Protein AF-A0A9W8NWW9-F1 (afdb_monomer)

Organism: NCBI:txid2804962

Solvent-accessible surface area (backbone atoms only — not comparable to full-atom values): 21521 Å² total; per-residue (Å²): 142,84,87,80,84,81,83,87,78,87,75,83,78,82,78,82,77,85,79,83,79,87,75,77,90,84,74,97,66,89,72,82,68,94,70,80,70,80,64,72,83,72,64,60,75,87,72,65,63,68,85,73,59,63,88,82,40,68,75,58,55,54,62,65,64,71,65,71,75,81,85,74,98,69,89,81,84,77,84,80,90,77,88,76,88,81,80,91,76,90,79,89,78,81,90,80,88,86,79,84,82,80,89,80,88,76,87,81,81,87,79,78,92,73,83,83,82,86,72,86,88,81,74,93,69,81,84,69,88,72,49,75,61,75,78,39,77,88,53,92,69,80,74,81,74,81,76,78,82,76,79,68,52,73,68,57,49,50,54,51,50,52,52,50,52,51,52,51,53,51,51,50,51,55,49,54,53,52,52,50,52,50,52,54,50,52,52,52,45,47,52,50,17,61,76,66,75,45,58,54,67,58,52,52,50,52,49,52,54,54,69,66,49,72,79,77,77,78,69,50,71,69,56,16,49,35,50,53,51,45,55,61,63,37,68,80,39,57,93,87,61,59,78,53,71,74,60,39,45,53,58,45,74,73,29,65,72,69,74,70,55,57,67,69,60,45,53,51,36,27,51,53,53,49,52,55,48,55,41,48,70,73,68,51,54,87,80,46,73,84,74,53,79,69,82,77,76,76,76,74,77,74,78,79,71,81,77,80,77,80,79,87,128

Secondary structure (DSSP, 8-state):
--PPP------PPPPPP-----PPS--------S-----GGG--GGG--GGG--TT-HHHHHHHHTT-------------------------------PPPPP---PPPP----PPP--------------HHHH-TTS-PPPPP--------HHHHHHHHHHHHHHHHHHHHHHHHHHHHHHHHHHHHHHHHHHHT--HHHHHHHHHHHHHSPPPPPPPHHHHHHHHHHHHHHHSSPTT-PPPHHHHHHHHHT-HHHHT--HHHHHHHHHHHHHHHHHHHTT--GGGGGTS-S-------------------

pLDDT: mean 71.77, std 21.49, range [36.84, 98.25]

Structure (mmCIF, N/CA/C/O backbone):
data_AF-A0A9W8NWW9-F1
#
_entry.id   AF-A0A9W8NWW9-F1
#
loop_
_atom_site.group_PDB
_atom_site.id
_atom_site.type_symbol
_atom_site.label_atom_id
_atom_site.label_alt_id
_atom_site.label_comp_id
_atom_site.label_asym_id
_atom_site.label_entity_id
_atom_site.label_seq_id
_atom_site.pdbx_PDB_ins_code
_atom_site.Cartn_x
_atom_site.Cartn_y
_atom_site.Cartn_z
_atom_site.occupancy
_atom_site.B_iso_or_equiv
_atom_site.auth_seq_id
_atom_site.auth_comp_id
_atom_site.auth_asym_id
_atom_site.auth_atom_id
_atom_site.pdbx_PDB_model_num
ATOM 1 N N . MET A 1 1 ? -62.322 -8.853 37.549 1.00 46.62 1 MET A N 1
ATOM 2 C CA . MET A 1 1 ? -61.589 -9.182 38.789 1.00 46.62 1 MET A CA 1
ATOM 3 C C . MET A 1 1 ? -61.124 -10.626 38.691 1.00 46.62 1 MET A C 1
ATOM 5 O O . MET A 1 1 ? -61.878 -11.5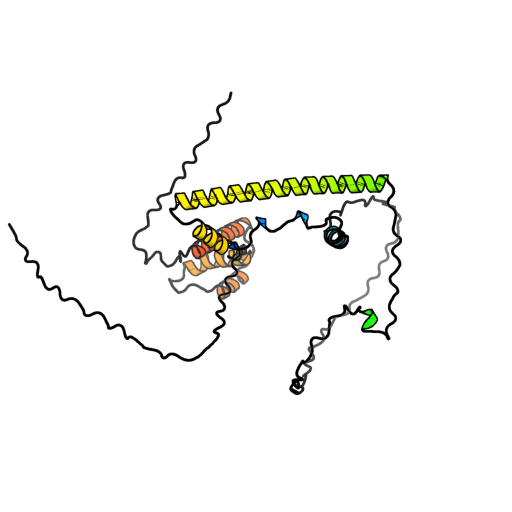05 39.062 1.00 46.62 1 MET A O 1
ATOM 9 N N . ASN A 1 2 ? -59.934 -10.866 38.137 1.00 45.81 2 ASN A N 1
ATOM 10 C CA . ASN A 1 2 ? -59.305 -12.190 38.095 1.00 45.81 2 ASN A CA 1
ATOM 11 C C . ASN A 1 2 ? -57.885 -12.014 38.640 1.00 45.81 2 ASN A C 1
ATOM 13 O O . ASN A 1 2 ? -57.040 -11.423 37.970 1.00 45.81 2 ASN A O 1
ATOM 17 N N . GLY A 1 3 ? -57.677 -12.420 39.892 1.00 49.88 3 GLY A N 1
ATOM 18 C CA . GLY A 1 3 ? -56.387 -12.354 40.573 1.00 49.88 3 GLY A CA 1
ATOM 19 C C . GLY A 1 3 ? -55.561 -13.601 40.277 1.00 49.88 3 GLY A C 1
ATOM 20 O O . GLY A 1 3 ? -56.023 -14.714 40.513 1.00 49.88 3 GLY A O 1
ATOM 21 N N . PHE A 1 4 ? -54.349 -13.400 39.767 1.00 57.47 4 PHE A N 1
ATOM 22 C CA . PHE A 1 4 ? -53.313 -14.426 39.683 1.00 57.47 4 PHE A CA 1
ATOM 23 C C . PHE A 1 4 ? -52.508 -14.436 40.992 1.00 57.47 4 PHE A C 1
ATOM 25 O O . PHE A 1 4 ? -52.047 -13.369 41.405 1.00 57.47 4 PHE A O 1
ATOM 32 N N . PRO A 1 5 ? -52.302 -15.594 41.643 1.00 68.75 5 PRO A N 1
ATOM 33 C CA . PRO A 1 5 ? -51.344 -15.700 42.732 1.00 68.75 5 PRO A CA 1
ATOM 34 C C . PRO A 1 5 ? -49.927 -15.807 42.150 1.00 68.75 5 PRO A C 1
ATOM 36 O O . PRO A 1 5 ? -49.620 -16.727 41.395 1.00 68.75 5 PRO A O 1
ATOM 39 N N . PHE A 1 6 ? -49.069 -14.843 42.485 1.00 57.44 6 PHE A N 1
ATOM 40 C CA . PHE A 1 6 ? -47.626 -14.960 42.293 1.00 57.44 6 PHE A CA 1
ATOM 41 C C . PHE A 1 6 ? -47.062 -15.850 43.402 1.00 57.44 6 PHE A C 1
ATOM 43 O O . PHE A 1 6 ? -47.112 -15.486 44.576 1.00 57.44 6 PHE A O 1
ATOM 50 N N . ASP A 1 7 ? -46.527 -17.005 43.017 1.00 55.94 7 ASP A N 1
ATOM 51 C CA . ASP A 1 7 ? -45.761 -17.875 43.901 1.00 55.94 7 ASP A CA 1
ATOM 52 C C . ASP A 1 7 ? -44.398 -17.235 44.197 1.00 55.94 7 ASP A C 1
ATOM 54 O O . ASP A 1 7 ? -43.551 -17.053 43.318 1.00 55.94 7 ASP A O 1
ATOM 58 N N . VAL A 1 8 ? -44.198 -16.874 45.462 1.00 62.16 8 VAL A N 1
ATOM 59 C CA . VAL A 1 8 ? -42.938 -16.372 46.010 1.00 62.16 8 VAL A CA 1
ATOM 60 C C . VAL A 1 8 ? -42.115 -17.579 46.449 1.00 62.16 8 VAL A C 1
ATOM 62 O O . VAL A 1 8 ? -42.160 -17.981 47.604 1.00 62.16 8 VAL A O 1
ATOM 65 N N . ASN A 1 9 ? -41.343 -18.161 45.532 1.00 54.38 9 ASN A N 1
ATOM 66 C CA . ASN A 1 9 ? -40.262 -19.083 45.887 1.00 54.38 9 ASN A CA 1
ATOM 67 C C . ASN A 1 9 ? -38.947 -18.588 45.292 1.00 54.38 9 ASN A C 1
ATOM 69 O O . ASN A 1 9 ? -38.426 -19.083 44.297 1.00 54.38 9 ASN A O 1
ATOM 73 N N . ASN A 1 10 ? -38.431 -17.554 45.949 1.00 51.34 10 ASN A N 1
ATOM 74 C CA . ASN A 1 10 ? -37.123 -16.975 45.719 1.00 51.34 10 ASN A CA 1
ATOM 75 C C . ASN A 1 10 ? -36.119 -17.729 46.607 1.00 51.34 10 ASN A C 1
ATOM 77 O O . ASN A 1 10 ? -35.907 -17.366 47.762 1.00 51.34 10 ASN A O 1
ATOM 81 N N . SER A 1 11 ? -35.555 -18.830 46.105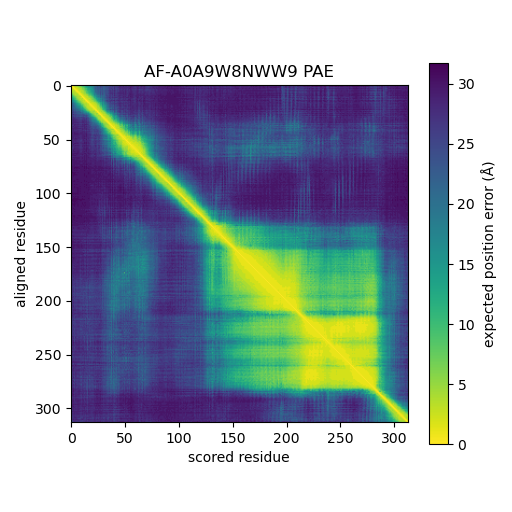 1.00 57.38 11 SER A N 1
ATOM 82 C CA . SER A 1 11 ? -34.417 -19.497 46.749 1.00 57.38 11 SER A CA 1
ATOM 83 C C . SER A 1 11 ? -33.121 -19.016 46.091 1.00 57.38 11 SER A C 1
ATOM 85 O O . SER A 1 11 ? -32.898 -19.326 44.919 1.00 57.38 11 SER A O 1
ATOM 87 N N . PRO A 1 12 ? -32.265 -18.251 46.793 1.00 61.22 12 PRO A N 1
ATOM 88 C CA . PRO A 1 12 ? -30.970 -17.857 46.261 1.00 61.22 12 PRO A CA 1
ATOM 89 C C . PRO A 1 12 ? -30.057 -19.084 46.175 1.00 61.22 12 PRO A C 1
ATOM 91 O O . PRO A 1 12 ? -29.832 -19.784 47.163 1.00 61.22 12 PRO A O 1
ATOM 94 N N . LEU A 1 13 ? -29.535 -19.347 44.977 1.00 61.66 13 LEU A N 1
ATOM 95 C CA . LEU A 1 13 ? -28.513 -20.367 44.761 1.00 61.66 13 LEU A CA 1
ATOM 96 C C . LEU A 1 13 ? -27.226 -19.979 45.516 1.00 61.66 13 LEU A C 1
ATOM 98 O O . LEU A 1 13 ? -26.814 -18.818 45.450 1.00 61.66 13 LEU A O 1
ATOM 102 N N . PRO A 1 14 ? -26.570 -20.922 46.216 1.00 63.91 14 PRO A N 1
ATOM 103 C CA . PRO A 1 14 ? -25.303 -20.658 46.881 1.00 63.91 14 PRO A CA 1
ATOM 104 C C . PRO A 1 14 ? -24.195 -20.442 45.842 1.00 63.91 14 PRO A C 1
ATOM 106 O O . PRO A 1 14 ? -23.969 -21.275 44.963 1.00 63.91 14 PRO A O 1
ATOM 109 N N . TYR A 1 15 ? -23.498 -19.311 45.959 1.00 62.53 15 TYR A N 1
ATOM 110 C CA . TYR A 1 15 ? -22.292 -19.022 45.189 1.00 62.53 15 TYR A CA 1
ATOM 111 C C . TYR A 1 15 ? -21.204 -20.072 45.486 1.00 62.53 15 TYR A C 1
ATOM 113 O O . TYR A 1 15 ? -20.978 -20.394 46.656 1.00 62.53 15 TYR A O 1
ATOM 121 N N . PRO A 1 16 ? -20.502 -20.597 44.465 1.00 59.50 16 PRO A N 1
ATOM 122 C CA . PRO A 1 16 ? -19.355 -21.466 44.683 1.00 59.50 16 PRO A CA 1
ATOM 123 C C . PRO A 1 16 ? -18.230 -20.682 45.369 1.00 59.50 16 PRO A C 1
ATOM 125 O O . PRO A 1 16 ? -17.854 -19.592 44.939 1.00 59.50 16 PRO A O 1
ATOM 128 N N . GLY A 1 17 ? -17.735 -21.254 46.467 1.00 48.31 17 GLY A N 1
ATOM 129 C CA . GLY A 1 17 ? -16.764 -20.650 47.366 1.00 48.31 17 GLY A CA 1
ATOM 130 C C . GLY A 1 17 ? -15.476 -20.210 46.676 1.00 48.31 17 GLY A C 1
ATOM 131 O O . GLY A 1 17 ? -14.854 -20.951 45.914 1.00 48.31 17 GLY A O 1
ATOM 132 N N . SER A 1 18 ? -15.055 -18.997 47.011 1.00 46.34 18 SER A N 1
ATOM 133 C CA . SER A 1 18 ? -13.707 -18.497 46.797 1.00 46.34 18 SER A CA 1
ATOM 134 C C . SER A 1 18 ? -12.729 -19.308 47.649 1.00 46.34 18 SER A C 1
A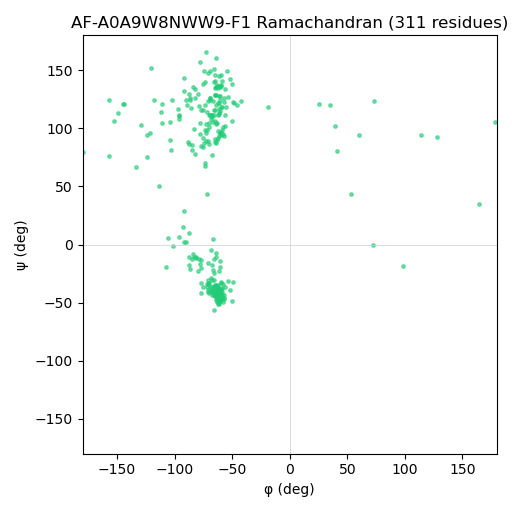TOM 136 O O . SER A 1 18 ? -12.655 -19.176 48.870 1.00 46.34 18 SER A O 1
ATOM 138 N N . VAL A 1 19 ? -11.969 -20.178 46.988 1.00 49.38 19 VAL A N 1
ATOM 139 C CA . VAL A 1 19 ? -10.825 -20.866 47.583 1.00 49.38 19 VAL A CA 1
ATOM 140 C C . VAL A 1 19 ? -9.700 -19.843 47.732 1.00 49.38 19 VAL A C 1
ATOM 142 O O . VAL A 1 19 ? -9.055 -19.473 46.754 1.00 49.38 19 VAL A O 1
ATOM 145 N N . ASN A 1 20 ? -9.466 -19.370 48.957 1.00 44.09 20 ASN A N 1
ATOM 146 C CA . ASN A 1 20 ? -8.260 -18.616 49.291 1.00 44.09 20 ASN A CA 1
ATOM 147 C C . ASN A 1 20 ? -7.076 -19.587 49.349 1.00 44.09 20 ASN A C 1
ATOM 149 O O . ASN A 1 20 ? -6.862 -20.275 50.346 1.00 44.09 20 ASN A O 1
ATOM 153 N N . VAL A 1 21 ? -6.307 -19.644 48.263 1.00 43.59 21 VAL A N 1
ATOM 154 C CA . VAL A 1 21 ? -5.003 -20.308 48.246 1.00 43.59 21 VAL A CA 1
ATOM 155 C C . VAL A 1 21 ? -3.975 -19.318 48.794 1.00 43.59 21 VAL A C 1
ATOM 157 O O . VAL A 1 21 ? -3.516 -18.421 48.095 1.00 43.59 21 VAL A O 1
ATOM 160 N N . SER A 1 22 ? -3.634 -19.476 50.072 1.00 50.34 22 SER A N 1
ATOM 161 C CA . SER A 1 22 ? -2.479 -18.828 50.695 1.00 50.34 22 SER A CA 1
ATOM 162 C C . SER A 1 22 ? -1.208 -19.512 50.186 1.00 50.34 22 SER A C 1
ATOM 164 O O . SER A 1 22 ? -0.833 -20.572 50.689 1.00 50.34 22 SER A O 1
ATOM 166 N N . LEU A 1 23 ? -0.572 -18.942 49.161 1.00 44.25 23 LEU A N 1
ATOM 167 C CA . LEU A 1 23 ? 0.749 -19.365 48.697 1.00 44.25 23 LEU A CA 1
ATOM 168 C C . LEU A 1 23 ? 1.823 -18.576 49.441 1.00 44.25 23 LEU A C 1
ATOM 170 O O . LEU A 1 23 ? 1.808 -17.347 49.489 1.00 44.25 23 LEU A O 1
ATOM 174 N N . GLY A 1 24 ? 2.708 -19.343 50.070 1.00 36.91 24 GLY A N 1
ATOM 175 C CA . GLY A 1 24 ? 3.745 -18.879 50.968 1.00 36.91 24 GLY A CA 1
ATOM 176 C C . GLY A 1 24 ? 4.727 -17.907 50.328 1.00 36.91 24 GLY A C 1
ATOM 177 O O . GLY A 1 24 ? 5.105 -18.007 49.164 1.00 36.91 24 GLY A O 1
ATOM 178 N N . SER A 1 25 ? 5.162 -16.989 51.179 1.00 55.06 25 SER A N 1
ATOM 179 C CA . SER A 1 25 ? 6.354 -16.172 51.042 1.00 55.06 25 SER A CA 1
ATOM 180 C C . SER A 1 25 ? 7.592 -17.033 50.798 1.00 55.06 25 SER A C 1
ATOM 182 O O . SER A 1 25 ? 7.912 -17.901 51.613 1.00 55.06 25 SER A O 1
ATOM 184 N N . GLY A 1 26 ? 8.327 -16.717 49.738 1.00 50.28 26 GLY A N 1
ATOM 185 C CA . GLY A 1 26 ? 9.693 -17.185 49.546 1.00 50.28 26 GLY A CA 1
ATOM 186 C C . GLY A 1 26 ? 9.882 -17.838 48.194 1.00 50.28 26 GLY A C 1
ATOM 187 O O . GLY A 1 26 ? 9.643 -19.030 48.056 1.00 50.28 26 GLY A O 1
ATOM 188 N N . LEU A 1 27 ? 10.311 -17.031 47.225 1.00 41.38 27 LEU A N 1
ATOM 189 C CA . LEU A 1 27 ? 11.326 -17.350 46.219 1.00 41.38 27 LEU A CA 1
ATOM 190 C C . LEU A 1 27 ? 11.443 -16.132 45.296 1.00 41.38 27 LEU A C 1
ATOM 192 O O . LEU A 1 27 ? 10.567 -15.878 44.468 1.00 41.38 27 LEU A O 1
ATOM 196 N N . ASP A 1 28 ? 12.536 -15.389 45.467 1.00 49.44 28 ASP A N 1
ATOM 197 C CA . ASP A 1 28 ? 13.002 -14.377 44.524 1.00 49.44 28 ASP A CA 1
ATOM 198 C C . ASP A 1 28 ? 13.228 -15.041 43.166 1.00 49.44 28 ASP A C 1
ATOM 200 O O . ASP A 1 28 ? 14.265 -15.639 42.882 1.00 49.44 28 ASP A O 1
ATOM 204 N N . SER A 1 29 ? 12.208 -14.962 42.325 1.00 40.72 29 SER A N 1
ATOM 205 C CA . SER A 1 29 ? 12.295 -15.262 40.910 1.00 40.72 29 SER A CA 1
ATOM 206 C C . SER A 1 29 ? 12.130 -13.935 40.193 1.00 40.72 29 SER A C 1
ATOM 208 O O . SER A 1 29 ? 11.038 -13.377 40.113 1.00 40.72 29 SER A O 1
ATOM 210 N N . GLN A 1 30 ? 13.245 -13.398 39.695 1.00 48.34 30 GLN A N 1
ATOM 211 C CA . GLN A 1 30 ? 13.216 -12.362 38.672 1.00 48.34 30 GLN A CA 1
ATOM 212 C C . GLN A 1 30 ? 12.593 -12.975 37.416 1.00 48.34 30 GLN A C 1
ATOM 214 O O . GLN A 1 30 ? 13.269 -13.540 36.557 1.00 48.34 30 GLN A O 1
ATOM 219 N N . ILE A 1 31 ? 11.268 -12.917 37.351 1.00 39.25 31 ILE A N 1
ATOM 220 C CA . ILE A 1 31 ? 10.507 -13.162 36.140 1.00 39.25 31 ILE A CA 1
ATOM 221 C C . ILE A 1 31 ? 10.789 -11.962 35.239 1.00 39.25 31 ILE A C 1
ATOM 223 O O . ILE A 1 31 ? 10.280 -10.869 35.468 1.00 39.25 31 ILE A O 1
ATOM 227 N N . PHE A 1 32 ? 11.620 -12.171 34.219 1.00 43.44 32 PHE A N 1
ATOM 228 C CA . PHE A 1 32 ? 11.660 -11.304 33.047 1.00 43.44 32 PHE A CA 1
ATOM 229 C C . PHE A 1 32 ? 10.285 -11.383 32.376 1.00 43.44 32 PHE A C 1
ATOM 231 O O . PHE A 1 32 ? 10.006 -12.275 31.573 1.00 43.44 32 PHE A O 1
ATOM 238 N N . THR A 1 33 ? 9.382 -10.483 32.754 1.00 40.81 33 THR A N 1
ATOM 239 C CA . THR A 1 33 ? 8.154 -10.245 32.006 1.00 40.81 33 THR A CA 1
ATOM 240 C C . THR A 1 33 ? 8.552 -9.626 30.676 1.00 40.81 33 THR A C 1
ATOM 242 O O . THR A 1 33 ? 9.009 -8.489 30.636 1.00 40.81 33 THR A O 1
ATOM 245 N N . ALA A 1 34 ? 8.371 -10.364 29.581 1.00 48.66 34 ALA A N 1
ATOM 246 C CA . ALA A 1 34 ? 8.545 -9.887 28.208 1.00 48.66 34 ALA A CA 1
ATOM 247 C C . ALA A 1 34 ? 7.420 -8.920 27.773 1.00 48.66 34 ALA A C 1
ATOM 249 O O . ALA A 1 34 ? 6.897 -9.016 26.666 1.00 48.66 34 ALA A O 1
ATOM 250 N N . ASN A 1 35 ? 7.059 -8.001 28.666 1.00 48.31 35 ASN A N 1
ATOM 251 C CA . ASN A 1 35 ? 6.215 -6.844 28.413 1.00 48.31 35 ASN A CA 1
ATOM 252 C C . ASN A 1 35 ? 7.072 -5.585 28.592 1.00 48.31 35 ASN A C 1
ATOM 254 O O . ASN A 1 35 ? 6.677 -4.666 29.304 1.00 48.31 35 ASN A O 1
ATOM 258 N N . ASP A 1 36 ? 8.240 -5.543 27.944 1.00 46.75 36 ASP A N 1
ATOM 259 C CA . ASP A 1 36 ? 8.825 -4.259 27.552 1.00 46.75 36 ASP A CA 1
ATOM 260 C C . ASP A 1 36 ? 7.905 -3.681 26.472 1.00 46.75 36 ASP A C 1
ATOM 262 O O . ASP A 1 36 ? 8.118 -3.799 25.261 1.00 46.75 36 ASP A O 1
ATOM 266 N N . GLU A 1 37 ? 6.784 -3.144 26.944 1.00 48.97 37 GLU A N 1
ATOM 267 C CA . GLU A 1 37 ? 5.938 -2.221 26.225 1.00 48.97 37 GLU A CA 1
ATOM 268 C C . GLU A 1 37 ? 6.830 -1.017 25.936 1.00 48.97 37 GLU A C 1
ATOM 270 O O . GLU A 1 37 ? 7.105 -0.191 26.801 1.00 48.97 37 GLU A O 1
ATOM 275 N N . PHE A 1 38 ? 7.404 -1.005 24.733 1.00 48.84 38 PHE A N 1
ATOM 276 C CA . PHE A 1 38 ? 8.173 0.119 24.225 1.00 48.84 38 PHE A CA 1
ATOM 277 C C . PHE A 1 38 ? 7.228 1.325 24.193 1.00 48.84 38 PHE A C 1
ATOM 279 O O . PHE A 1 38 ? 6.438 1.494 23.260 1.00 48.84 38 PHE A O 1
ATOM 286 N N . ASP A 1 39 ? 7.260 2.116 25.260 1.00 49.38 39 ASP A N 1
ATOM 287 C CA . ASP A 1 39 ? 6.418 3.283 25.438 1.00 49.38 39 ASP A CA 1
ATOM 288 C C . ASP A 1 39 ? 6.940 4.427 24.563 1.00 49.38 39 ASP A C 1
ATOM 290 O O . ASP A 1 39 ? 7.699 5.298 24.991 1.00 49.38 39 ASP A O 1
ATOM 294 N N . PHE A 1 40 ? 6.524 4.418 23.295 1.00 50.78 40 PHE A N 1
ATOM 295 C CA . PHE A 1 40 ? 6.799 5.493 22.341 1.00 50.78 40 PHE A CA 1
ATOM 296 C C . PHE A 1 40 ? 6.150 6.830 22.736 1.00 50.78 40 PHE A C 1
ATOM 298 O O . PHE A 1 40 ? 6.428 7.833 22.084 1.00 50.78 40 PHE A O 1
ATOM 305 N N . THR A 1 41 ? 5.305 6.879 23.775 1.00 54.38 41 THR A N 1
ATOM 306 C CA . THR A 1 41 ? 4.717 8.142 24.251 1.00 54.38 41 THR A CA 1
ATOM 307 C C . THR A 1 41 ? 5.655 8.932 25.163 1.00 54.38 41 THR A C 1
ATOM 309 O O . THR A 1 41 ? 5.430 10.119 25.379 1.00 54.38 41 THR A O 1
ATOM 312 N N . SER A 1 42 ? 6.752 8.316 25.619 1.00 49.59 42 SER A N 1
ATOM 313 C CA . SER A 1 42 ? 7.785 8.968 26.436 1.00 49.59 42 SER A CA 1
ATOM 314 C C . SER A 1 42 ? 8.922 9.611 25.627 1.00 49.59 42 SER A C 1
ATOM 316 O O . SER A 1 42 ? 9.838 10.196 26.205 1.00 49.59 42 SER A O 1
ATOM 318 N N . ILE A 1 43 ? 8.865 9.568 24.289 1.00 54.34 43 ILE A N 1
ATOM 319 C CA . ILE A 1 43 ? 9.759 10.380 23.456 1.00 54.34 43 ILE A CA 1
ATOM 320 C C . ILE A 1 43 ? 9.242 11.820 23.512 1.00 54.34 43 ILE A C 1
ATOM 322 O O . ILE A 1 43 ? 8.383 12.221 22.729 1.00 54.34 43 ILE A O 1
ATOM 326 N N . ASN A 1 44 ? 9.765 12.595 24.461 1.00 51.09 44 ASN A N 1
ATOM 327 C CA . ASN A 1 44 ? 9.642 14.048 24.468 1.00 51.09 44 ASN A CA 1
ATOM 328 C C . ASN A 1 44 ? 10.268 14.584 23.171 1.00 51.09 44 ASN A C 1
ATOM 330 O O . ASN A 1 44 ? 11.486 14.719 23.058 1.00 51.09 44 ASN A O 1
ATOM 334 N N . TYR A 1 45 ? 9.437 14.881 22.171 1.00 54.81 45 TYR A N 1
ATOM 335 C CA . TYR A 1 45 ? 9.888 15.489 20.915 1.00 54.81 45 TYR A CA 1
ATOM 336 C C . TYR A 1 45 ? 10.442 16.912 21.114 1.00 54.81 45 TYR A C 1
ATOM 338 O O . TYR A 1 45 ? 11.125 17.418 20.227 1.00 54.81 45 TYR A O 1
ATOM 346 N N . ASP A 1 46 ? 10.216 17.510 22.287 1.00 58.34 46 ASP A N 1
ATOM 347 C CA . ASP A 1 46 ? 10.764 18.810 22.684 1.00 58.34 46 ASP A CA 1
ATOM 348 C C . ASP A 1 46 ? 12.215 18.741 23.204 1.00 58.34 46 ASP A C 1
ATOM 350 O O . ASP A 1 46 ? 12.856 19.779 23.343 1.00 58.34 46 ASP A O 1
ATOM 354 N N . GLU A 1 47 ? 12.768 17.545 23.455 1.00 50.69 47 GLU A N 1
ATOM 355 C CA . GLU A 1 47 ? 14.157 17.369 23.929 1.00 50.69 47 GLU A CA 1
ATOM 356 C C . GLU A 1 47 ? 15.108 16.853 22.834 1.00 50.69 47 GLU A C 1
ATOM 358 O O . GLU A 1 47 ? 16.286 16.588 23.074 1.00 50.69 47 GLU A O 1
ATOM 363 N N . PHE A 1 48 ? 14.631 16.744 21.591 1.00 51.00 48 PHE A N 1
ATOM 364 C CA . PHE A 1 48 ? 15.526 16.563 20.453 1.00 51.00 48 PHE A CA 1
ATOM 365 C C . PHE A 1 48 ? 16.012 17.936 19.980 1.00 51.00 48 PHE A C 1
ATOM 367 O O . PHE A 1 48 ? 15.430 18.565 19.095 1.00 51.00 48 PHE A O 1
ATOM 374 N N . ASP A 1 49 ? 17.084 18.424 20.603 1.00 57.41 49 ASP A N 1
ATOM 375 C CA . ASP A 1 49 ? 17.705 19.691 20.232 1.00 57.41 49 ASP A CA 1
ATOM 376 C C . ASP A 1 49 ? 18.472 19.563 18.904 1.00 57.41 49 ASP A C 1
ATOM 378 O O . ASP A 1 49 ? 19.670 19.269 18.861 1.00 57.41 49 ASP A O 1
ATOM 382 N N . PHE A 1 50 ? 17.779 19.808 17.789 1.00 57.38 50 PHE A N 1
ATOM 383 C CA . PHE A 1 50 ? 18.381 19.846 16.451 1.00 57.38 50 PHE A CA 1
ATOM 384 C C . PHE A 1 50 ? 19.412 20.981 16.286 1.00 57.38 50 PHE A C 1
ATOM 386 O O . PHE A 1 50 ? 20.152 20.967 15.302 1.00 57.38 50 PHE A O 1
ATOM 393 N N . SER A 1 51 ? 19.518 21.925 17.235 1.00 62.81 51 SER A N 1
ATOM 394 C CA . SER A 1 51 ? 20.594 22.933 17.264 1.00 62.81 51 SER A CA 1
ATOM 395 C C . SER A 1 51 ? 21.969 22.306 17.492 1.00 62.81 51 SER A C 1
ATOM 397 O O . SER A 1 51 ? 22.983 22.889 17.114 1.00 62.81 51 SER A O 1
ATOM 399 N N . SER A 1 52 ? 22.011 21.120 18.106 1.00 59.16 52 SER A N 1
ATOM 400 C CA . SER A 1 52 ? 23.247 20.375 18.364 1.00 59.16 52 SER A CA 1
ATOM 401 C C . SER A 1 52 ? 23.775 19.623 17.135 1.00 59.16 52 SER A C 1
ATOM 403 O O . SER A 1 52 ? 24.927 19.182 17.131 1.00 59.16 52 SER A O 1
ATOM 405 N N . ILE A 1 53 ? 22.974 19.499 16.067 1.00 66.00 53 ILE A N 1
ATOM 406 C CA . ILE A 1 53 ? 23.418 18.883 14.815 1.00 66.00 53 ILE A CA 1
ATOM 407 C C . ILE A 1 53 ? 24.273 19.896 14.066 1.00 66.00 53 ILE A C 1
ATOM 409 O O . ILE A 1 53 ? 23.786 20.849 13.456 1.00 66.00 53 ILE A O 1
ATOM 413 N N . ASN A 1 54 ? 25.580 19.662 14.095 1.00 64.56 54 ASN A N 1
ATOM 414 C CA . ASN A 1 54 ? 26.521 20.422 13.299 1.00 64.56 54 ASN A CA 1
ATOM 415 C C . ASN A 1 54 ? 26.376 20.025 11.819 1.00 64.56 54 ASN A C 1
ATOM 417 O O . ASN A 1 54 ? 26.916 19.016 11.375 1.00 64.56 54 ASN A O 1
ATOM 421 N N . PHE A 1 55 ? 25.638 20.819 11.041 1.00 65.06 55 PHE A N 1
ATOM 422 C CA . PHE A 1 55 ? 25.460 20.599 9.598 1.00 65.06 55 PHE A CA 1
ATOM 423 C C . PHE A 1 55 ? 26.738 20.827 8.769 1.00 65.06 55 PHE A C 1
ATOM 425 O O . PHE A 1 55 ? 26.725 20.574 7.560 1.00 65.06 55 PHE A O 1
ATOM 432 N N . ASP A 1 56 ? 27.823 21.276 9.405 1.00 66.19 56 ASP A N 1
ATOM 433 C CA . ASP A 1 56 ? 29.164 21.333 8.824 1.00 66.19 56 ASP A CA 1
ATOM 434 C C . ASP A 1 56 ? 30.025 20.110 9.205 1.00 66.19 56 ASP A C 1
ATOM 436 O O . ASP A 1 56 ? 31.208 20.064 8.866 1.00 66.19 56 ASP A O 1
ATOM 440 N N . ASP A 1 57 ? 29.454 19.097 9.877 1.00 67.94 57 ASP A N 1
ATOM 441 C CA . ASP A 1 57 ? 30.123 17.813 10.101 1.00 67.94 57 ASP A CA 1
ATOM 442 C C . ASP A 1 57 ? 30.352 17.097 8.751 1.00 67.94 57 ASP A C 1
ATOM 444 O O . ASP A 1 57 ? 29.388 16.723 8.064 1.00 67.94 57 ASP A O 1
ATOM 448 N N . PRO A 1 58 ? 31.616 16.877 8.338 1.00 67.06 58 PRO A N 1
ATOM 449 C CA . PRO A 1 58 ? 31.932 16.233 7.068 1.00 67.06 58 PRO A CA 1
ATOM 450 C C . PRO A 1 58 ? 31.388 14.800 6.966 1.00 67.06 58 PRO A C 1
ATOM 452 O O . PRO A 1 58 ? 31.155 14.330 5.854 1.00 67.06 58 PRO A O 1
ATOM 455 N N . MET A 1 59 ? 31.123 14.114 8.087 1.00 67.31 59 MET A N 1
ATOM 456 C CA . MET A 1 59 ? 30.545 12.764 8.060 1.00 67.31 59 MET A CA 1
ATOM 457 C C . MET A 1 59 ? 29.071 12.750 7.630 1.00 67.31 59 MET A C 1
ATOM 459 O O . MET A 1 59 ? 28.621 11.792 6.998 1.00 67.31 59 MET A O 1
ATOM 463 N N . LEU A 1 60 ? 28.321 13.817 7.919 1.00 64.44 60 LEU A N 1
ATOM 464 C CA . LEU A 1 60 ? 26.935 13.979 7.466 1.00 64.44 60 LEU A CA 1
ATOM 465 C C . LEU A 1 60 ? 26.868 14.396 5.991 1.00 64.44 60 LEU A C 1
ATOM 467 O O . LEU A 1 60 ? 25.962 13.968 5.275 1.00 64.44 60 LEU A O 1
ATOM 471 N N . ALA A 1 61 ? 27.843 15.172 5.508 1.00 65.19 61 ALA A N 1
ATOM 472 C CA . ALA A 1 61 ? 27.916 15.579 4.105 1.00 65.19 61 ALA A CA 1
ATOM 473 C C . ALA A 1 61 ? 28.038 14.375 3.147 1.00 65.19 61 ALA A C 1
ATOM 475 O O . ALA A 1 61 ? 27.361 14.336 2.117 1.00 65.19 61 ALA A O 1
ATOM 476 N N . ASP A 1 62 ? 28.823 13.357 3.512 1.00 60.75 62 ASP A N 1
ATOM 477 C CA . ASP A 1 62 ? 28.992 12.147 2.696 1.00 60.75 62 ASP A CA 1
ATOM 478 C C . ASP A 1 62 ? 27.742 11.250 2.697 1.00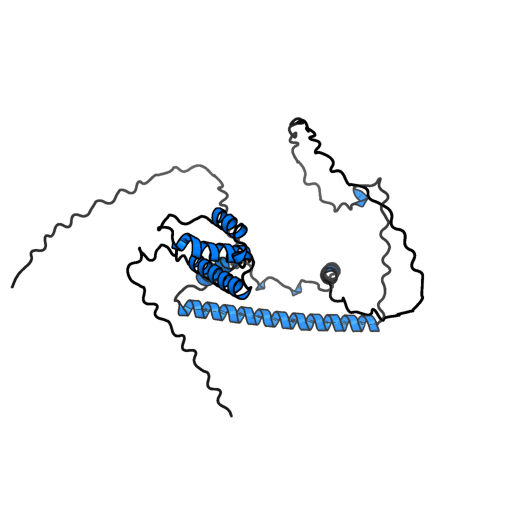 60.75 62 ASP A C 1
ATOM 480 O O . ASP A 1 62 ? 27.392 10.663 1.668 1.00 60.75 62 ASP A O 1
ATOM 484 N N . ALA A 1 63 ? 27.006 11.196 3.813 1.00 62.94 63 ALA A N 1
ATOM 485 C CA . ALA A 1 63 ? 25.769 10.421 3.916 1.00 62.94 63 ALA A CA 1
ATOM 486 C C . ALA A 1 63 ? 24.660 10.953 2.986 1.00 62.94 63 ALA A C 1
ATOM 488 O O . ALA A 1 63 ? 23.908 10.165 2.409 1.00 62.94 63 ALA A O 1
ATOM 489 N N . PHE A 1 64 ? 24.584 12.274 2.782 1.00 60.75 64 PHE A N 1
ATOM 490 C CA . PHE A 1 64 ? 23.590 12.888 1.893 1.00 60.75 64 PHE A CA 1
ATOM 491 C C . PHE A 1 64 ? 24.017 12.960 0.422 1.00 60.75 64 PHE A C 1
ATOM 493 O O . PHE A 1 64 ? 23.145 13.035 -0.443 1.00 60.75 64 PHE A O 1
ATOM 500 N N . ASN A 1 65 ? 25.318 12.897 0.124 1.00 61.12 65 ASN A N 1
ATOM 501 C CA . ASN A 1 65 ? 25.823 12.800 -1.251 1.00 61.12 65 ASN A CA 1
ATOM 502 C C . ASN A 1 65 ? 25.736 11.368 -1.816 1.00 61.12 65 ASN A C 1
ATOM 504 O O . ASN A 1 65 ? 25.682 11.189 -3.028 1.00 61.12 65 ASN A O 1
ATOM 508 N N . SER A 1 66 ? 25.681 10.347 -0.953 1.00 51.50 66 SER A N 1
ATOM 509 C CA . SER A 1 66 ? 25.549 8.932 -1.346 1.00 51.50 66 SER A CA 1
ATOM 510 C C . SER A 1 66 ? 24.123 8.533 -1.777 1.00 51.50 66 SER A C 1
ATOM 512 O O . SER A 1 66 ? 23.914 7.486 -2.385 1.00 51.50 66 SER A O 1
ATOM 514 N N . LEU A 1 67 ? 23.125 9.382 -1.511 1.00 53.22 67 LEU A N 1
ATOM 515 C CA . LEU A 1 67 ? 21.723 9.183 -1.904 1.00 53.22 67 LEU A CA 1
ATOM 516 C C . LEU A 1 67 ? 21.381 9.809 -3.267 1.00 53.22 67 LEU A C 1
ATOM 518 O O . LEU A 1 67 ? 20.227 10.150 -3.523 1.00 53.22 67 LEU A O 1
ATOM 522 N N . ASP A 1 68 ? 22.365 9.912 -4.162 1.00 48.91 68 ASP A N 1
ATOM 523 C CA . ASP A 1 68 ? 22.144 10.163 -5.589 1.00 48.91 68 ASP A CA 1
ATOM 524 C C . ASP A 1 68 ? 21.585 8.892 -6.259 1.00 48.91 68 ASP A C 1
ATOM 526 O O . ASP A 1 68 ? 22.233 8.196 -7.043 1.00 48.91 68 ASP A O 1
ATOM 530 N N . TYR A 1 69 ? 20.355 8.529 -5.885 1.00 51.16 69 TYR A N 1
ATOM 531 C CA . TYR A 1 69 ? 19.556 7.574 -6.641 1.00 51.16 69 TYR A CA 1
ATOM 532 C C . TYR A 1 69 ? 19.119 8.245 -7.944 1.00 51.16 69 TYR A C 1
ATOM 534 O O . TYR A 1 69 ? 18.060 8.858 -8.020 1.00 51.16 69 TYR A O 1
ATOM 542 N N . GLY A 1 70 ? 19.965 8.096 -8.962 1.00 50.88 70 GLY A N 1
ATOM 543 C CA . GLY A 1 70 ? 19.596 7.979 -10.369 1.00 50.88 70 GLY A CA 1
ATOM 544 C C . GLY A 1 70 ? 18.487 8.907 -10.854 1.00 50.88 70 GLY A C 1
ATOM 545 O O . GLY A 1 70 ? 17.364 8.461 -11.082 1.00 50.88 70 GLY A O 1
ATOM 546 N N . ASN A 1 71 ? 18.833 10.159 -11.136 1.00 5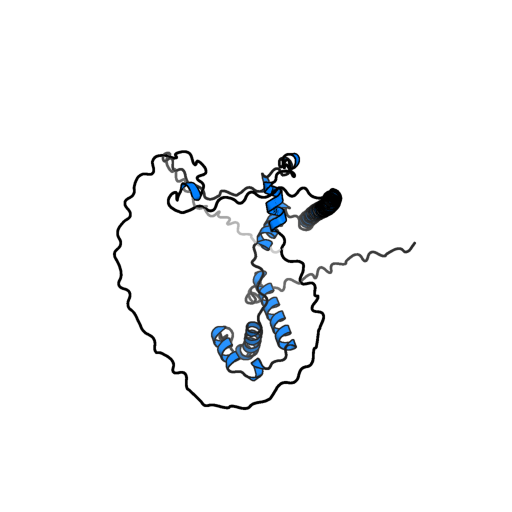1.09 71 ASN A N 1
ATOM 547 C CA . ASN A 1 71 ? 18.025 11.003 -12.005 1.00 51.09 71 ASN A CA 1
ATOM 548 C C . ASN A 1 71 ? 18.903 11.506 -13.157 1.00 51.09 71 ASN A C 1
ATOM 550 O O . ASN A 1 71 ? 19.635 12.479 -13.007 1.00 51.09 71 ASN A O 1
ATOM 554 N N . GLY A 1 72 ? 18.889 10.807 -14.300 1.00 42.75 72 GLY A N 1
ATOM 555 C CA . GLY A 1 72 ? 19.680 11.255 -15.450 1.00 42.75 72 GLY A CA 1
ATOM 556 C C . GLY A 1 72 ? 19.929 10.276 -16.594 1.00 42.75 72 GLY A C 1
ATOM 557 O O . GLY A 1 72 ? 20.981 10.362 -17.218 1.00 42.75 72 GLY A O 1
ATOM 558 N N . MET A 1 73 ? 18.989 9.389 -16.945 1.00 47.12 73 MET A N 1
ATOM 559 C CA . MET A 1 73 ? 18.886 9.003 -18.359 1.00 47.12 73 MET A CA 1
ATOM 560 C C . MET A 1 73 ? 18.233 10.171 -19.104 1.00 47.12 73 MET A C 1
ATOM 562 O O . MET A 1 73 ? 17.016 10.230 -19.240 1.00 47.12 73 MET A O 1
ATOM 566 N N . SER A 1 74 ? 19.054 11.121 -19.549 1.00 47.09 74 SER A N 1
ATOM 567 C CA . SER A 1 74 ? 18.665 12.119 -20.542 1.00 47.09 74 SER A CA 1
ATOM 568 C C . SER A 1 74 ? 19.543 11.931 -21.767 1.00 47.09 74 SER A C 1
ATOM 570 O O . SER A 1 74 ? 20.769 11.845 -21.677 1.00 47.09 74 SER A O 1
ATOM 572 N N . GLY A 1 75 ? 18.876 11.751 -22.900 1.00 48.22 75 GLY A N 1
ATOM 573 C CA . GLY A 1 75 ? 19.461 11.290 -24.140 1.00 48.22 75 GLY A CA 1
ATOM 574 C C . GLY A 1 75 ? 20.369 12.313 -24.807 1.00 48.22 75 GLY A C 1
ATOM 575 O O . GLY A 1 75 ? 20.124 13.514 -24.807 1.00 48.22 75 GLY A O 1
ATOM 576 N N . SER A 1 76 ? 21.387 11.787 -25.471 1.00 43.38 76 SER A N 1
ATOM 577 C CA . SER A 1 76 ? 21.965 12.382 -26.673 1.00 43.38 76 SER A CA 1
ATOM 578 C C . SER A 1 76 ? 22.666 11.276 -27.456 1.00 43.38 76 SER A C 1
ATOM 580 O O . SER A 1 76 ? 23.881 11.137 -27.430 1.00 43.38 76 SER A O 1
ATOM 582 N N . ASN A 1 77 ? 21.877 10.448 -28.145 1.00 38.97 77 ASN A N 1
ATOM 583 C CA . ASN A 1 77 ? 22.399 9.629 -29.233 1.00 38.97 77 ASN A CA 1
ATOM 584 C C . ASN A 1 77 ? 21.973 10.300 -30.541 1.00 38.97 77 ASN A C 1
ATOM 586 O O . ASN A 1 77 ? 20.929 9.995 -31.118 1.00 38.97 77 ASN A O 1
ATOM 590 N N . LEU A 1 78 ? 22.741 11.322 -30.922 1.00 43.56 78 LEU A N 1
ATOM 591 C CA . LEU A 1 78 ? 22.650 11.956 -32.229 1.00 43.56 78 LEU A CA 1
ATOM 592 C C . LEU A 1 78 ? 23.210 10.979 -33.259 1.00 43.56 78 LEU A C 1
ATOM 594 O O . LEU A 1 78 ? 24.335 10.496 -33.136 1.00 43.56 78 LEU A O 1
ATOM 598 N N . GLY A 1 79 ? 22.372 10.665 -34.240 1.00 36.84 79 GLY A N 1
ATOM 599 C CA . GLY A 1 79 ? 22.694 9.751 -35.315 1.00 36.84 79 GLY A CA 1
ATOM 600 C C . GLY A 1 79 ? 23.838 10.257 -36.182 1.00 36.84 79 GLY A C 1
ATOM 601 O O . GLY A 1 79 ? 23.855 11.410 -36.593 1.00 36.84 79 GLY A O 1
ATOM 602 N N . ASN A 1 80 ? 24.727 9.330 -36.521 1.00 42.31 80 ASN A N 1
ATOM 603 C CA . ASN A 1 80 ? 25.464 9.343 -37.772 1.00 42.31 80 ASN A CA 1
ATOM 604 C C . ASN A 1 80 ? 25.138 8.026 -38.477 1.00 42.31 80 ASN A C 1
ATOM 606 O O . ASN A 1 80 ? 25.704 6.977 -38.174 1.00 42.31 80 ASN A O 1
ATOM 610 N N . SER A 1 81 ? 24.157 8.075 -39.376 1.00 42.88 81 SER A N 1
ATOM 611 C CA . SER A 1 81 ? 23.963 7.054 -40.396 1.00 42.88 81 SER A CA 1
ATOM 612 C C . SER A 1 81 ? 24.984 7.316 -41.492 1.00 42.88 81 SER A C 1
ATOM 614 O O . SER A 1 81 ? 24.729 8.140 -42.371 1.00 42.88 81 SER A O 1
ATOM 616 N N . ASP A 1 82 ? 26.128 6.637 -41.425 1.00 41.09 82 ASP A N 1
ATOM 617 C CA . ASP A 1 82 ? 27.020 6.558 -42.571 1.00 41.09 82 ASP A CA 1
ATOM 618 C C . ASP A 1 82 ? 26.871 5.210 -43.262 1.00 41.09 82 ASP A C 1
ATOM 620 O O . ASP A 1 82 ? 26.924 4.129 -42.672 1.00 41.09 82 ASP A O 1
ATOM 624 N N . THR A 1 83 ? 26.572 5.335 -44.543 1.00 44.31 83 THR A N 1
ATOM 625 C CA . THR A 1 83 ? 26.213 4.276 -45.465 1.00 44.31 83 THR A CA 1
ATOM 626 C C . THR A 1 83 ? 27.507 3.708 -46.013 1.00 44.31 83 THR A C 1
ATOM 628 O O . THR A 1 83 ? 28.230 4.411 -46.709 1.00 44.31 83 THR A O 1
ATOM 631 N N . THR A 1 84 ? 27.820 2.437 -45.772 1.00 46.41 84 THR A N 1
ATOM 632 C CA . THR A 1 84 ? 28.797 1.738 -46.616 1.00 46.41 84 THR A CA 1
ATOM 633 C C . THR A 1 84 ? 28.405 0.280 -46.786 1.00 46.41 84 THR A C 1
ATOM 635 O O . THR A 1 84 ? 28.223 -0.475 -45.836 1.00 46.41 84 THR A O 1
ATOM 638 N N . ALA A 1 85 ? 28.230 -0.058 -48.059 1.00 41.12 85 ALA A N 1
ATOM 639 C CA . ALA A 1 85 ? 27.921 -1.358 -48.609 1.00 41.12 85 ALA A CA 1
ATOM 640 C C . ALA A 1 85 ? 28.914 -2.444 -48.172 1.00 41.12 85 ALA A C 1
ATOM 642 O O . ALA A 1 85 ? 30.106 -2.185 -48.025 1.00 41.12 85 ALA A O 1
ATOM 643 N N . GLY A 1 86 ? 28.441 -3.686 -48.062 1.00 37.12 86 GLY A N 1
ATOM 644 C CA . GLY A 1 86 ? 29.347 -4.796 -47.793 1.00 37.12 86 GLY A CA 1
ATOM 645 C C . GLY A 1 86 ? 28.697 -6.166 -47.689 1.00 37.12 86 GLY A C 1
ATOM 646 O O . GLY A 1 86 ? 28.544 -6.694 -46.602 1.00 37.12 86 GLY A O 1
ATOM 647 N N . SER A 1 87 ? 28.404 -6.750 -48.847 1.00 43.56 87 SER A N 1
ATOM 648 C CA . SER A 1 87 ? 28.640 -8.169 -49.141 1.00 43.56 87 SER A CA 1
ATOM 649 C C . SER A 1 87 ? 27.947 -9.245 -48.290 1.00 43.56 87 SER A C 1
ATOM 651 O O . SER A 1 87 ? 28.470 -9.795 -47.327 1.00 43.56 87 SER A O 1
ATOM 653 N N . ARG A 1 88 ? 26.807 -9.659 -48.835 1.00 41.31 88 ARG A N 1
ATOM 654 C CA . ARG A 1 88 ? 26.243 -11.011 -48.825 1.00 41.31 88 ARG A CA 1
ATOM 655 C C . ARG A 1 88 ? 27.316 -12.082 -49.095 1.00 41.31 88 ARG A C 1
ATOM 657 O O . ARG A 1 88 ? 27.921 -12.054 -50.162 1.00 41.31 88 ARG A O 1
ATOM 664 N N . VAL A 1 89 ? 27.477 -13.057 -48.197 1.00 57.16 89 VAL A N 1
ATOM 665 C CA . VAL A 1 89 ? 27.911 -14.413 -48.571 1.00 57.16 89 VAL A CA 1
ATOM 666 C C . VAL A 1 89 ? 27.193 -15.430 -47.689 1.00 57.16 89 VAL A C 1
ATOM 668 O O . VAL A 1 89 ? 27.274 -15.385 -46.463 1.00 57.16 89 VAL A O 1
ATOM 671 N N . ASP A 1 90 ? 26.466 -16.316 -48.359 1.00 41.47 90 ASP A N 1
ATOM 672 C CA . ASP A 1 90 ? 25.942 -17.569 -47.841 1.00 41.47 90 ASP A CA 1
ATOM 673 C C . ASP A 1 90 ? 27.073 -18.477 -47.356 1.00 41.47 90 ASP A C 1
ATOM 675 O O . ASP A 1 90 ? 28.024 -18.715 -48.095 1.00 41.47 90 ASP A O 1
ATOM 679 N N . THR A 1 91 ? 26.889 -19.102 -46.195 1.00 47.50 91 THR A N 1
ATOM 680 C CA . THR A 1 91 ? 27.321 -20.488 -45.966 1.00 47.50 91 THR A CA 1
ATOM 681 C C . THR A 1 91 ? 26.421 -21.107 -44.909 1.00 47.50 91 THR A C 1
ATOM 683 O O . THR A 1 91 ? 26.531 -20.801 -43.723 1.00 47.50 91 THR A O 1
ATOM 686 N N . GLY A 1 92 ? 25.524 -21.986 -45.348 1.00 42.31 92 GLY A N 1
ATOM 687 C CA . GLY A 1 92 ? 24.890 -22.957 -44.471 1.00 42.31 92 GLY A CA 1
ATOM 688 C C . GLY A 1 92 ? 25.865 -24.081 -44.139 1.00 42.31 92 GLY A C 1
ATOM 689 O O . GLY A 1 92 ? 26.556 -24.560 -45.031 1.00 42.31 92 GLY A O 1
ATOM 690 N N . VAL A 1 93 ? 25.887 -24.524 -42.880 1.00 46.19 93 VAL A N 1
ATOM 691 C CA . VAL A 1 93 ? 26.418 -25.835 -42.485 1.00 46.19 93 VAL A CA 1
ATOM 692 C C . VAL A 1 93 ? 25.647 -26.337 -41.257 1.00 46.19 93 VAL A C 1
ATOM 694 O O . VAL A 1 93 ? 25.688 -25.742 -40.188 1.00 46.19 93 VAL A O 1
ATOM 697 N N . SER A 1 94 ? 24.900 -27.414 -41.490 1.00 44.19 94 SER A N 1
ATOM 698 C CA . SER A 1 94 ? 24.677 -28.610 -40.667 1.00 44.19 94 SER A CA 1
ATOM 699 C C . SER A 1 94 ? 24.623 -28.538 -39.131 1.00 44.19 94 SER A C 1
ATOM 701 O O . SER A 1 94 ? 25.611 -28.290 -38.453 1.00 44.19 94 SER A O 1
ATOM 703 N N . ALA A 1 95 ? 23.457 -28.952 -38.622 1.00 44.78 95 ALA A N 1
ATOM 704 C CA . ALA A 1 95 ? 23.243 -30.027 -37.645 1.00 44.78 95 ALA A CA 1
ATOM 705 C C . ALA A 1 95 ? 24.388 -30.397 -36.682 1.00 44.78 95 ALA A C 1
ATOM 707 O O . ALA A 1 95 ? 25.388 -30.970 -37.104 1.00 44.78 95 ALA A O 1
ATOM 708 N N . LEU A 1 96 ? 24.131 -30.285 -35.373 1.00 45.19 96 LEU A N 1
ATOM 709 C CA . LEU A 1 96 ? 24.590 -31.275 -34.395 1.00 45.19 96 LEU A CA 1
ATOM 710 C C . LEU A 1 96 ? 23.707 -31.227 -33.139 1.00 45.19 96 LEU A C 1
ATOM 712 O O . LEU A 1 96 ? 23.513 -30.171 -32.540 1.00 45.19 96 LEU A O 1
ATOM 716 N N . GLY A 1 97 ? 23.139 -32.379 -32.783 1.00 39.50 97 GLY A N 1
ATOM 717 C CA . GLY A 1 97 ? 22.260 -32.550 -31.632 1.00 39.50 97 GLY A CA 1
ATOM 718 C C . GLY A 1 97 ? 22.978 -32.313 -30.305 1.00 39.50 97 GLY A C 1
ATOM 719 O O . GLY A 1 97 ? 24.121 -32.727 -30.116 1.00 39.50 97 GLY A O 1
ATOM 720 N N . HIS A 1 98 ? 22.278 -31.665 -29.378 1.00 47.25 98 HIS A N 1
ATOM 721 C CA . HIS A 1 98 ? 22.704 -31.527 -27.994 1.00 47.25 98 HIS A CA 1
ATOM 722 C C . HIS A 1 98 ? 22.011 -32.623 -27.178 1.00 47.25 98 HIS A C 1
ATOM 724 O O . HIS A 1 98 ? 20.789 -32.631 -27.053 1.00 47.25 98 HIS A O 1
ATOM 730 N N . GLN A 1 99 ? 22.801 -33.595 -26.720 1.00 49.91 99 GLN A N 1
ATOM 731 C CA . GLN A 1 99 ? 22.388 -34.641 -25.790 1.00 49.91 99 GLN A CA 1
ATOM 732 C C . GLN A 1 99 ? 22.445 -34.103 -24.357 1.00 49.91 99 GLN A C 1
ATOM 734 O O . GLN A 1 99 ? 23.442 -33.503 -23.956 1.00 49.91 99 GLN A O 1
ATOM 739 N N . ASP A 1 100 ? 21.388 -34.374 -23.596 1.00 48.16 100 ASP A N 1
ATOM 740 C CA . ASP A 1 100 ? 21.320 -34.173 -22.151 1.00 48.16 100 ASP A CA 1
ATOM 741 C C . ASP A 1 100 ? 22.323 -35.081 -21.412 1.00 48.16 100 ASP A C 1
ATOM 743 O O . ASP A 1 100 ? 22.380 -36.284 -21.695 1.00 48.16 100 ASP A O 1
ATOM 747 N N . PRO A 1 101 ? 23.078 -34.577 -20.418 1.00 69.06 101 PRO A N 1
ATOM 748 C CA . PRO A 1 101 ? 23.805 -35.437 -19.496 1.00 69.06 101 PRO A CA 1
ATOM 749 C C . PRO A 1 101 ? 22.896 -35.914 -18.342 1.00 69.06 101 PRO A C 1
ATOM 751 O O . PRO A 1 101 ? 22.185 -35.108 -17.735 1.00 69.06 101 PRO A O 1
ATOM 754 N N . PRO A 1 102 ? 22.933 -37.210 -17.979 1.00 63.88 102 PRO A N 1
ATOM 755 C CA . PRO A 1 102 ? 22.174 -37.743 -16.856 1.00 63.88 102 PRO A CA 1
ATOM 756 C C . PRO A 1 102 ? 22.769 -37.352 -15.495 1.00 63.88 102 PRO A C 1
ATOM 758 O O . PRO A 1 102 ? 23.980 -37.218 -15.308 1.00 63.88 102 PRO A O 1
ATOM 761 N N . ALA A 1 103 ? 21.861 -37.223 -14.530 1.00 48.28 103 ALA A N 1
ATOM 762 C CA . ALA A 1 103 ? 22.104 -36.940 -13.125 1.00 48.28 103 ALA A CA 1
ATOM 763 C C . ALA A 1 103 ? 23.174 -37.855 -12.502 1.00 48.28 103 ALA A C 1
ATOM 765 O O . ALA A 1 103 ? 23.025 -39.075 -12.459 1.00 48.28 103 ALA A O 1
ATOM 766 N N . SER A 1 104 ? 24.221 -37.241 -11.946 1.00 51.88 104 SER A N 1
ATOM 767 C CA . SER A 1 104 ? 25.153 -37.899 -11.030 1.00 51.88 104 SER A CA 1
ATOM 768 C C . SER A 1 104 ? 24.746 -37.611 -9.589 1.00 51.88 104 SER A C 1
ATOM 770 O O . SER A 1 104 ? 24.902 -36.504 -9.080 1.00 51.88 104 SER A O 1
ATOM 772 N N . THR A 1 105 ? 24.219 -38.640 -8.937 1.00 50.91 105 THR A N 1
ATOM 773 C CA . THR A 1 105 ? 24.081 -38.754 -7.487 1.00 50.91 105 THR A CA 1
ATOM 774 C C . THR A 1 105 ? 25.467 -38.931 -6.866 1.00 50.91 105 THR A C 1
ATOM 776 O O . THR A 1 105 ? 26.081 -39.985 -7.043 1.00 50.91 105 THR A O 1
ATOM 779 N N . SER A 1 106 ? 25.964 -37.940 -6.126 1.00 47.81 106 SER A N 1
ATOM 780 C CA . SER A 1 106 ? 27.115 -38.120 -5.238 1.00 47.81 106 SER A CA 1
ATOM 781 C C . SER A 1 106 ? 26.678 -38.004 -3.781 1.00 47.81 106 SER A C 1
ATOM 783 O O . SER A 1 106 ? 26.213 -36.976 -3.296 1.00 47.81 106 SER A O 1
ATOM 785 N N . ASN A 1 107 ? 26.808 -39.140 -3.103 1.00 47.75 107 ASN A N 1
ATOM 786 C CA . ASN A 1 107 ? 26.684 -39.305 -1.668 1.00 47.75 107 ASN A CA 1
ATOM 787 C C . ASN A 1 107 ? 27.769 -38.484 -0.959 1.00 47.75 107 ASN A C 1
ATOM 789 O O . ASN A 1 107 ? 28.958 -38.737 -1.160 1.00 47.75 107 ASN A O 1
ATOM 793 N N . THR A 1 108 ? 27.379 -37.557 -0.088 1.00 47.19 108 THR A N 1
ATOM 794 C 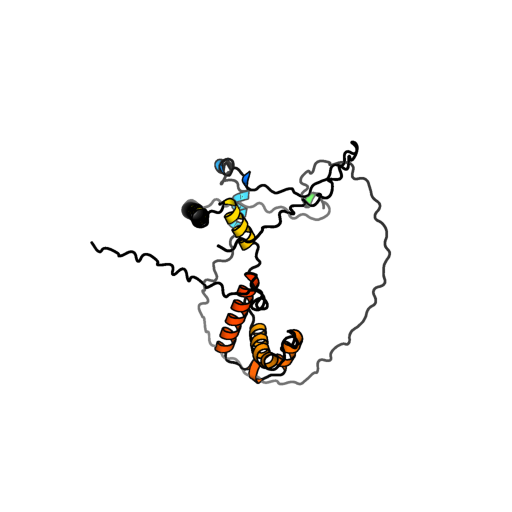CA . THR A 1 108 ? 28.276 -36.939 0.896 1.00 47.19 108 THR A CA 1
ATOM 795 C C . THR A 1 108 ? 28.130 -37.656 2.242 1.00 47.19 108 THR A C 1
ATOM 797 O O . THR A 1 108 ? 27.046 -37.628 2.830 1.00 47.19 108 THR A O 1
ATOM 800 N N . PRO A 1 109 ? 29.185 -38.317 2.754 1.00 57.38 109 PRO A N 1
ATOM 801 C CA . PRO A 1 109 ? 29.151 -38.941 4.068 1.00 57.38 109 PRO A CA 1
ATOM 802 C C . PRO A 1 109 ? 29.217 -37.900 5.191 1.00 57.38 109 PRO A C 1
ATOM 804 O O . PRO A 1 109 ? 29.960 -36.919 5.140 1.00 57.38 109 PRO A O 1
ATOM 807 N N . SER A 1 110 ? 28.418 -38.166 6.222 1.00 51.59 110 SER A N 1
ATOM 808 C CA . SER A 1 110 ? 28.369 -37.475 7.503 1.00 51.59 110 SER A CA 1
ATOM 809 C C . SER A 1 110 ? 29.736 -37.451 8.192 1.00 51.59 110 SER A C 1
ATOM 811 O O . SER A 1 110 ? 30.249 -38.496 8.583 1.00 51.59 110 SER A O 1
ATOM 813 N N . ASN A 1 111 ? 30.279 -36.254 8.425 1.00 48.53 111 ASN A N 1
ATOM 814 C CA . ASN A 1 111 ? 31.417 -36.055 9.318 1.00 48.53 111 ASN A CA 1
ATOM 815 C C . ASN A 1 111 ? 30.953 -35.457 10.652 1.00 48.53 111 ASN A C 1
ATOM 817 O O . ASN A 1 111 ? 30.611 -34.284 10.749 1.00 48.53 111 ASN A O 1
ATOM 821 N N . SER A 1 112 ? 30.946 -36.336 11.656 1.00 46.34 112 SER A N 1
ATOM 822 C CA . SER A 1 112 ? 31.477 -36.145 13.011 1.00 46.34 112 SER A CA 1
ATOM 823 C C . SER A 1 112 ? 31.278 -34.779 13.678 1.00 46.34 112 SER A C 1
ATOM 825 O O . SER A 1 112 ? 32.062 -33.845 13.514 1.00 46.34 112 SER A O 1
ATOM 827 N N . ILE A 1 113 ? 30.295 -34.763 14.574 1.00 51.66 113 ILE A N 1
ATOM 828 C CA . ILE A 1 113 ? 30.125 -33.828 15.685 1.00 51.66 113 ILE A CA 1
ATOM 829 C C . ILE A 1 113 ? 31.386 -33.864 16.567 1.00 51.66 113 ILE A C 1
ATOM 831 O O . ILE A 1 113 ? 31.639 -34.855 17.248 1.00 51.66 113 ILE A O 1
ATOM 835 N N . LEU A 1 114 ? 32.159 -32.778 16.583 1.00 49.44 114 LEU A N 1
ATOM 836 C CA . LEU A 1 114 ? 33.102 -32.478 17.661 1.00 49.44 114 LEU A CA 1
ATOM 837 C C . LEU A 1 114 ? 32.573 -31.266 18.423 1.00 49.44 114 LEU A C 1
ATOM 839 O O . LEU A 1 114 ? 32.323 -30.206 17.849 1.00 49.44 114 LEU A O 1
ATOM 843 N N . ALA A 1 115 ? 32.345 -31.469 19.718 1.00 56.25 115 ALA A N 1
ATOM 844 C CA . ALA A 1 115 ? 31.817 -30.471 20.632 1.00 56.25 115 ALA A CA 1
ATOM 845 C C . ALA A 1 115 ? 32.770 -29.264 20.745 1.00 56.25 115 ALA A C 1
ATOM 847 O O . ALA A 1 115 ? 33.978 -29.459 20.913 1.00 56.25 115 ALA A O 1
ATOM 848 N N . PRO A 1 116 ? 32.264 -28.019 20.698 1.00 57.69 116 PRO A N 1
ATOM 849 C CA . PRO A 1 116 ? 33.088 -26.850 20.952 1.00 57.69 116 PRO A CA 1
ATOM 850 C C . PRO A 1 116 ? 33.403 -26.753 22.450 1.00 57.69 116 PRO A C 1
ATOM 852 O O . PRO A 1 116 ? 32.514 -26.641 23.294 1.00 57.69 116 PRO A O 1
ATOM 855 N N . VAL A 1 117 ? 34.696 -26.791 22.767 1.00 58.69 117 VAL A N 1
ATOM 856 C CA . VAL A 1 117 ? 35.242 -26.501 24.096 1.00 58.69 117 VAL A CA 1
ATOM 857 C C . VAL A 1 117 ? 34.903 -25.052 24.463 1.00 58.69 117 VAL A C 1
ATOM 859 O O . VAL A 1 117 ? 35.337 -24.110 23.802 1.00 58.69 117 VAL A O 1
ATOM 862 N N . LEU A 1 118 ? 34.110 -24.882 25.522 1.00 52.62 118 LEU A N 1
ATOM 863 C CA . LEU A 1 118 ? 33.791 -23.594 26.137 1.00 52.62 118 LEU A CA 1
ATOM 864 C C . LEU A 1 118 ? 35.031 -23.044 26.852 1.00 52.62 118 LEU A C 1
ATOM 866 O O . LEU A 1 118 ? 35.359 -23.461 27.961 1.00 52.62 118 LEU A O 1
ATOM 870 N N . VAL A 1 119 ? 35.714 -22.091 26.216 1.00 62.38 119 VAL A N 1
ATOM 871 C CA . VAL A 1 119 ? 36.737 -21.267 26.871 1.00 62.38 119 VAL A CA 1
ATOM 872 C C . VAL A 1 119 ? 36.043 -20.065 27.531 1.00 62.38 119 VAL A C 1
ATOM 874 O O . VAL A 1 119 ? 35.302 -19.350 26.849 1.00 62.38 119 VAL A O 1
ATOM 877 N N . PRO A 1 120 ? 36.247 -19.817 28.839 1.00 55.06 120 PRO A N 1
ATOM 878 C CA . PRO A 1 120 ? 35.651 -18.682 29.533 1.00 55.06 120 PRO A CA 1
ATOM 879 C C . PRO A 1 120 ? 36.224 -17.361 29.003 1.00 55.06 120 PRO A C 1
ATOM 881 O O . PRO A 1 120 ? 37.432 -17.130 29.000 1.00 55.06 120 PRO A O 1
ATOM 884 N N . LYS A 1 121 ? 35.329 -16.484 28.542 1.00 50.81 121 LYS A N 1
ATOM 885 C CA . LYS A 1 121 ? 35.644 -15.178 27.954 1.00 50.81 121 LYS A CA 1
ATOM 886 C C . LYS A 1 121 ? 35.859 -14.149 29.070 1.00 50.81 121 LYS A C 1
ATOM 888 O O . LYS A 1 121 ? 34.969 -13.368 29.388 1.00 50.81 121 LYS A O 1
ATOM 893 N N . THR A 1 122 ? 37.026 -14.177 29.706 1.00 57.19 122 THR A N 1
ATOM 894 C CA . THR A 1 122 ? 37.448 -13.134 30.652 1.00 57.19 122 THR A CA 1
ATOM 895 C C . THR A 1 122 ? 38.187 -12.023 29.911 1.00 57.19 122 THR A C 1
ATOM 897 O O . THR A 1 122 ? 39.232 -12.277 29.318 1.00 57.19 122 THR A O 1
ATOM 900 N N . GLY A 1 123 ? 37.667 -10.796 29.990 1.00 53.38 123 GLY A N 1
ATOM 901 C CA . GLY A 1 123 ? 38.399 -9.572 29.652 1.00 53.38 123 GLY A CA 1
ATOM 902 C C . GLY A 1 123 ? 37.857 -8.825 28.435 1.00 53.38 123 GLY A C 1
ATOM 903 O O . GLY A 1 123 ? 38.260 -9.080 27.305 1.00 53.38 123 GLY A O 1
ATOM 904 N N . PHE A 1 124 ? 36.984 -7.845 28.676 1.00 57.28 124 PHE A N 1
ATOM 905 C CA . PHE A 1 124 ? 36.764 -6.733 27.750 1.00 57.28 124 PHE A CA 1
ATOM 906 C C . PHE A 1 124 ? 38.021 -5.848 27.785 1.00 57.28 124 PHE A C 1
ATOM 908 O O . PHE A 1 124 ? 38.129 -4.920 28.581 1.00 57.28 124 PHE A O 1
ATOM 915 N N . THR A 1 125 ? 39.022 -6.181 26.974 1.00 57.94 125 THR A N 1
ATOM 916 C CA . THR A 1 125 ? 40.129 -5.267 26.682 1.00 57.94 125 THR A CA 1
ATOM 917 C C . THR A 1 125 ? 39.660 -4.262 25.636 1.00 57.94 125 THR A C 1
ATOM 919 O O . THR A 1 125 ? 39.094 -4.669 24.623 1.00 57.94 125 THR A O 1
ATOM 922 N N . SER A 1 126 ? 39.884 -2.976 25.922 1.00 56.03 126 SER A N 1
ATOM 923 C CA . SER A 1 126 ? 39.668 -1.798 25.070 1.00 56.03 126 SER A CA 1
ATOM 924 C C . SER A 1 126 ? 39.559 -2.114 23.571 1.00 56.03 126 SER A C 1
ATOM 926 O O . SER A 1 126 ? 40.504 -2.627 22.967 1.00 56.03 126 SER A O 1
ATOM 928 N N . LEU A 1 127 ? 38.405 -1.800 22.972 1.00 62.12 127 LEU A N 1
ATOM 929 C CA . LEU A 1 127 ? 38.196 -1.838 21.524 1.00 62.12 127 LEU A CA 1
ATOM 930 C C . LEU A 1 127 ? 38.917 -0.644 20.886 1.00 62.12 127 LEU A C 1
ATOM 932 O O . LEU A 1 127 ? 38.282 0.293 20.411 1.00 62.12 127 LEU A O 1
ATOM 936 N N . GLU A 1 128 ? 40.247 -0.673 20.875 1.00 72.25 128 GLU A N 1
ATOM 937 C CA . GLU A 1 128 ? 41.008 0.207 19.994 1.00 72.25 128 GLU A CA 1
ATOM 938 C C . GLU A 1 128 ? 40.541 -0.066 18.552 1.00 72.25 128 GLU A C 1
ATOM 940 O O . GLU A 1 128 ? 40.508 -1.236 18.135 1.00 72.25 128 GLU A O 1
ATOM 945 N N . PRO A 1 129 ? 40.120 0.960 17.789 1.00 66.44 129 PRO A N 1
ATOM 946 C CA . PRO A 1 129 ? 39.668 0.792 16.416 1.00 66.44 129 PRO A CA 1
ATOM 947 C C . PRO A 1 129 ? 40.842 0.308 15.560 1.00 66.44 129 PRO A C 1
ATOM 949 O O . PRO A 1 129 ? 41.630 1.078 15.019 1.00 66.44 129 PRO A O 1
ATOM 952 N N . THR A 1 130 ? 40.973 -1.011 15.456 1.00 75.19 130 THR A N 1
ATOM 953 C CA . THR A 1 130 ? 42.017 -1.647 14.660 1.00 75.19 130 THR A CA 1
ATOM 954 C C . THR A 1 130 ? 41.647 -1.539 13.190 1.00 75.19 130 THR A C 1
ATOM 956 O O . THR A 1 130 ? 40.647 -2.098 12.732 1.00 75.19 130 THR A O 1
ATOM 959 N N . THR A 1 131 ? 42.460 -0.812 12.433 1.00 77.88 131 THR A N 1
ATOM 960 C CA . THR A 1 131 ? 42.289 -0.710 10.982 1.00 77.88 131 THR A CA 1
ATOM 961 C C . THR A 1 131 ? 42.544 -2.072 10.329 1.00 77.88 131 THR A C 1
ATOM 963 O O . THR A 1 131 ? 43.330 -2.882 10.824 1.00 77.88 131 THR A O 1
ATOM 966 N N . HIS A 1 132 ? 41.904 -2.345 9.187 1.00 74.31 132 HIS A N 1
ATOM 967 C CA . HIS A 1 132 ? 42.111 -3.596 8.441 1.00 74.31 132 HIS A CA 1
ATOM 968 C C . HIS A 1 132 ? 43.601 -3.850 8.125 1.00 74.31 132 HIS A C 1
ATOM 970 O O . HIS A 1 132 ? 44.051 -4.994 8.114 1.00 74.31 132 HIS A O 1
ATOM 976 N N . ALA A 1 133 ? 44.372 -2.771 7.940 1.00 76.69 133 ALA A N 1
ATOM 977 C CA . ALA A 1 133 ? 45.821 -2.790 7.767 1.00 76.69 133 ALA A CA 1
ATOM 978 C C . ALA A 1 133 ? 46.568 -3.372 8.982 1.00 76.69 133 ALA A C 1
ATOM 980 O O . ALA A 1 133 ? 47.447 -4.212 8.820 1.00 76.69 133 ALA A O 1
ATOM 981 N N . GLN A 1 134 ? 46.187 -2.986 10.204 1.00 81.44 134 GLN A N 1
ATOM 982 C CA . GLN A 1 134 ? 46.814 -3.480 11.437 1.00 81.44 134 GLN A CA 1
ATOM 983 C C . GLN A 1 134 ? 46.524 -4.962 11.701 1.00 81.44 134 GLN A C 1
ATOM 985 O O . GLN A 1 134 ? 47.344 -5.646 12.307 1.00 81.44 134 GLN A O 1
ATOM 990 N N . ARG A 1 135 ? 45.376 -5.475 11.241 1.00 81.88 135 ARG A N 1
ATOM 991 C CA . ARG A 1 135 ? 45.007 -6.891 11.413 1.00 81.88 135 ARG A CA 1
ATOM 992 C C . ARG A 1 135 ? 45.742 -7.829 10.452 1.00 81.88 135 ARG A C 1
ATOM 994 O O . ARG A 1 135 ? 45.829 -9.016 10.739 1.00 81.88 135 ARG A O 1
ATOM 1001 N N . ASN A 1 136 ? 46.277 -7.312 9.344 1.00 86.25 136 ASN A N 1
ATOM 1002 C CA . ASN A 1 136 ? 46.927 -8.107 8.299 1.00 86.25 136 ASN A CA 1
ATOM 1003 C C . ASN A 1 136 ? 48.275 -7.493 7.873 1.00 86.25 136 ASN A C 1
ATOM 1005 O O . ASN A 1 136 ? 48.413 -7.063 6.727 1.00 86.25 136 ASN A O 1
ATOM 1009 N N . PRO A 1 137 ? 49.290 -7.472 8.760 1.00 83.25 137 PRO A N 1
ATOM 1010 C CA . PRO A 1 137 ? 50.555 -6.771 8.512 1.00 83.25 137 PRO A CA 1
ATOM 1011 C C . PRO A 1 137 ? 51.398 -7.385 7.384 1.00 83.25 137 PRO A C 1
ATOM 1013 O O . PRO A 1 137 ? 52.309 -6.742 6.874 1.00 83.25 137 PRO A O 1
ATOM 1016 N N . LEU A 1 138 ? 51.112 -8.632 6.999 1.00 87.31 138 LEU A N 1
ATOM 1017 C CA . LEU A 1 138 ? 51.831 -9.349 5.942 1.00 87.31 138 LEU A CA 1
ATOM 1018 C C . LEU A 1 138 ? 51.255 -9.097 4.543 1.00 87.31 138 LEU A C 1
ATOM 1020 O O . LEU A 1 138 ? 51.872 -9.490 3.554 1.00 87.31 138 LEU A O 1
ATOM 1024 N N . LEU A 1 139 ? 50.078 -8.470 4.444 1.00 86.06 139 LEU A N 1
ATOM 1025 C CA . LEU A 1 139 ? 49.486 -8.123 3.158 1.00 86.06 139 LEU A CA 1
ATOM 1026 C C . LEU A 1 139 ? 49.913 -6.704 2.767 1.00 86.06 139 LEU A C 1
ATOM 1028 O O . LEU A 1 139 ? 49.796 -5.790 3.584 1.00 86.06 139 LEU A O 1
ATOM 1032 N N . PRO A 1 140 ? 50.377 -6.481 1.525 1.00 83.69 140 PRO A N 1
ATOM 1033 C CA . PRO A 1 140 ? 50.700 -5.142 1.060 1.00 83.69 140 PRO A CA 1
ATOM 1034 C C . PRO A 1 140 ? 49.434 -4.279 1.074 1.00 83.69 140 PRO A C 1
ATOM 1036 O O . PRO A 1 140 ? 48.501 -4.492 0.298 1.00 83.69 140 PRO A O 1
ATOM 1039 N N . THR A 1 141 ? 49.387 -3.299 1.973 1.00 82.44 141 THR A N 1
ATOM 1040 C CA . THR A 1 141 ? 48.293 -2.331 2.041 1.00 82.44 141 THR A CA 1
ATOM 1041 C C . THR A 1 141 ? 48.536 -1.230 1.022 1.00 82.44 141 THR A C 1
ATOM 1043 O O . THR A 1 141 ? 49.594 -0.599 1.030 1.00 82.44 141 THR A O 1
ATOM 1046 N N . GLN A 1 142 ? 47.557 -0.973 0.156 1.00 83.38 142 GLN A N 1
ATOM 1047 C CA . GLN A 1 142 ? 47.612 0.186 -0.730 1.00 83.38 142 GLN A CA 1
ATOM 1048 C C . GLN A 1 142 ? 47.649 1.458 0.124 1.00 83.38 142 GLN A C 1
ATOM 1050 O O . GLN A 1 142 ? 46.813 1.631 1.013 1.00 83.38 142 GLN A O 1
ATOM 1055 N N . SER A 1 143 ? 48.624 2.336 -0.119 1.00 82.00 143 SER A N 1
ATOM 1056 C CA . SER A 1 143 ? 48.662 3.634 0.548 1.00 82.00 143 SER A CA 1
ATOM 1057 C C . SER A 1 143 ? 47.412 4.428 0.176 1.00 82.00 143 SER A C 1
ATOM 1059 O O . SER A 1 143 ? 46.985 4.441 -0.984 1.00 82.00 143 SER A O 1
ATOM 1061 N N . ILE A 1 144 ? 46.800 5.078 1.171 1.00 81.38 144 ILE A N 1
ATOM 1062 C CA . ILE A 1 144 ? 45.667 5.971 0.931 1.00 81.38 144 ILE A CA 1
ATOM 1063 C C . ILE A 1 144 ? 46.166 7.051 -0.023 1.00 81.38 144 ILE A C 1
ATOM 1065 O O . ILE A 1 144 ? 47.114 7.777 0.286 1.00 81.38 144 ILE A O 1
ATOM 1069 N N . ARG A 1 145 ? 45.558 7.126 -1.208 1.00 86.62 145 ARG A N 1
ATOM 1070 C CA . ARG A 1 145 ? 45.903 8.164 -2.176 1.00 86.62 145 ARG A CA 1
ATOM 1071 C C . ARG A 1 145 ? 45.603 9.513 -1.518 1.00 86.62 145 ARG A C 1
ATOM 1073 O O . ARG A 1 145 ? 44.467 9.705 -1.084 1.00 86.62 145 ARG A O 1
ATOM 1080 N N . PRO A 1 146 ? 46.573 10.440 -1.418 1.00 82.69 146 PRO A N 1
ATOM 1081 C CA . PRO A 1 146 ? 46.297 11.754 -0.866 1.00 82.69 146 PRO A CA 1
ATOM 1082 C C . PRO A 1 146 ? 45.262 12.424 -1.768 1.00 82.69 146 PRO A C 1
ATOM 1084 O O . PRO A 1 146 ? 45.532 12.719 -2.933 1.00 82.69 146 PRO A O 1
ATOM 1087 N N . HIS A 1 147 ? 44.052 12.620 -1.251 1.00 76.25 147 HIS A N 1
ATOM 1088 C CA . HIS A 1 147 ? 43.043 13.385 -1.963 1.00 76.25 147 HIS A CA 1
ATOM 1089 C C . HIS A 1 147 ? 43.547 14.825 -2.052 1.00 76.25 147 HIS A C 1
ATOM 1091 O O . HIS A 1 147 ? 43.662 15.515 -1.037 1.00 76.25 147 HIS A O 1
ATOM 1097 N N . LEU A 1 148 ? 43.884 15.282 -3.263 1.00 78.88 148 LEU A N 1
ATOM 1098 C CA . LEU A 1 148 ? 44.153 16.698 -3.485 1.00 78.88 148 LEU A CA 1
ATOM 1099 C C . LEU A 1 148 ? 42.884 17.460 -3.109 1.00 78.88 148 LEU A C 1
ATOM 1101 O O . LEU A 1 148 ? 41.831 17.253 -3.715 1.00 78.88 148 LEU A O 1
ATOM 1105 N N . LYS A 1 149 ? 42.996 18.340 -2.111 1.00 77.19 149 LYS A N 1
ATOM 1106 C CA . LYS A 1 149 ? 41.942 19.293 -1.774 1.00 77.19 149 LYS A CA 1
ATOM 1107 C C . LYS A 1 149 ? 41.754 20.196 -2.990 1.00 77.19 149 LYS A C 1
ATOM 1109 O O . LYS A 1 149 ? 42.534 21.119 -3.204 1.00 77.19 149 LYS A O 1
ATOM 1114 N N . ARG A 1 150 ? 40.763 19.887 -3.827 1.00 77.75 150 ARG A N 1
ATOM 1115 C CA . ARG A 1 150 ? 40.369 20.772 -4.920 1.00 77.75 150 ARG A CA 1
ATOM 1116 C C . ARG A 1 150 ? 39.759 22.013 -4.286 1.00 77.75 150 ARG A C 1
ATOM 1118 O O . ARG A 1 150 ? 38.688 21.944 -3.694 1.00 77.75 150 ARG A O 1
ATOM 1125 N N . THR A 1 151 ? 40.464 23.132 -4.377 1.00 83.38 151 THR A N 1
ATOM 1126 C CA . THR A 1 151 ? 39.888 24.442 -4.090 1.00 83.38 151 THR A CA 1
ATOM 1127 C C . THR A 1 151 ? 38.883 24.736 -5.194 1.00 83.38 151 THR A C 1
ATOM 1129 O O . THR A 1 151 ? 39.272 24.875 -6.354 1.00 83.38 151 THR A O 1
ATOM 1132 N N . LEU A 1 152 ? 37.597 24.746 -4.848 1.00 83.44 152 LEU A N 1
ATOM 1133 C CA . LEU A 1 152 ? 36.541 25.158 -5.766 1.00 83.44 152 LEU A CA 1
ATOM 1134 C C . LEU A 1 152 ? 36.800 26.601 -6.198 1.00 83.44 152 LEU A C 1
ATOM 1136 O O . LEU A 1 152 ? 37.156 27.449 -5.376 1.00 83.44 152 LEU A O 1
ATOM 1140 N N . ASP A 1 153 ? 36.615 26.868 -7.487 1.00 92.88 153 ASP A N 1
ATOM 1141 C CA . ASP A 1 153 ? 36.619 28.234 -7.999 1.00 92.88 153 ASP A CA 1
ATOM 1142 C C . ASP A 1 153 ? 35.506 29.041 -7.293 1.00 92.88 153 ASP A C 1
ATOM 1144 O O . ASP A 1 153 ? 34.427 28.489 -7.045 1.00 92.88 153 ASP A O 1
ATOM 1148 N N . PRO A 1 154 ? 35.709 30.323 -6.932 1.00 92.56 15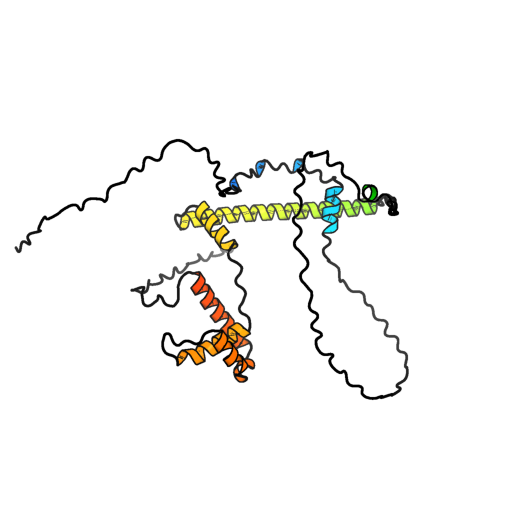4 PRO A N 1
ATOM 1149 C CA . PRO A 1 154 ? 34.691 31.147 -6.275 1.00 92.56 154 PRO A CA 1
ATOM 1150 C C . PRO A 1 154 ? 33.314 31.122 -6.954 1.00 92.56 154 PRO A C 1
ATOM 1152 O O . PRO A 1 154 ? 32.301 31.210 -6.259 1.00 92.56 154 PRO A O 1
ATOM 1155 N N . VAL A 1 155 ? 33.243 30.973 -8.282 1.00 93.19 155 VAL A N 1
ATOM 1156 C CA . VAL A 1 155 ? 31.965 30.862 -9.006 1.00 93.19 155 VAL A CA 1
ATOM 1157 C C . VAL A 1 155 ? 31.282 29.520 -8.719 1.00 93.19 155 VAL A C 1
ATOM 1159 O O . VAL A 1 155 ? 30.076 29.468 -8.464 1.00 93.19 155 VAL A O 1
ATOM 1162 N N . GLN A 1 156 ? 32.051 28.432 -8.675 1.00 92.94 156 GLN A N 1
ATOM 1163 C CA . GLN A 1 156 ? 31.555 27.103 -8.306 1.00 92.94 156 GLN A CA 1
ATOM 1164 C C . GLN A 1 156 ? 31.102 27.058 -6.841 1.00 92.94 156 GLN A C 1
ATOM 1166 O O . GLN A 1 156 ? 30.059 26.494 -6.529 1.00 92.94 156 GLN A O 1
ATOM 1171 N N . ALA A 1 157 ? 31.840 27.710 -5.940 1.00 91.62 157 ALA A N 1
ATOM 1172 C CA . ALA A 1 157 ? 31.448 27.802 -4.537 1.00 91.62 157 ALA A CA 1
ATOM 1173 C C . ALA A 1 157 ? 30.110 28.548 -4.359 1.00 91.62 157 ALA A C 1
ATOM 1175 O O . ALA A 1 157 ? 29.259 28.105 -3.590 1.00 91.62 157 ALA A O 1
ATOM 1176 N N . ARG A 1 158 ? 29.887 29.648 -5.095 1.00 93.19 158 ARG A N 1
ATOM 1177 C CA . ARG A 1 158 ? 28.613 30.393 -5.058 1.00 93.19 158 ARG A CA 1
ATOM 1178 C C . ARG A 1 158 ? 27.439 29.558 -5.558 1.00 93.19 158 ARG A C 1
ATOM 1180 O O . ARG A 1 158 ? 26.450 29.446 -4.845 1.00 93.19 158 ARG A O 1
ATOM 1187 N N . THR A 1 159 ? 27.579 28.924 -6.720 1.00 95.31 159 THR A N 1
ATOM 1188 C CA . THR A 1 159 ? 26.519 28.072 -7.295 1.00 95.31 159 THR A CA 1
ATOM 1189 C C . THR A 1 159 ? 26.169 26.891 -6.386 1.00 95.31 159 THR A C 1
ATOM 1191 O O . THR A 1 159 ? 24.993 26.599 -6.180 1.00 95.31 159 THR A O 1
ATOM 1194 N N . MET A 1 160 ? 27.163 26.254 -5.758 1.00 91.50 160 MET A N 1
ATOM 1195 C CA . MET A 1 160 ? 26.913 25.211 -4.756 1.00 91.50 160 MET A CA 1
ATOM 1196 C C . MET A 1 160 ? 26.190 25.743 -3.514 1.00 91.50 160 MET A C 1
ATOM 1198 O O . MET A 1 160 ? 25.278 25.086 -3.011 1.00 91.50 160 MET A O 1
ATOM 1202 N N . ASN A 1 161 ? 26.573 26.920 -3.016 1.00 94.69 161 ASN A N 1
ATOM 1203 C CA . ASN A 1 161 ? 25.924 27.530 -1.856 1.00 94.69 161 ASN A CA 1
ATOM 1204 C C . ASN A 1 161 ? 24.474 27.930 -2.155 1.00 94.69 161 ASN A C 1
ATOM 1206 O O . ASN A 1 161 ? 23.606 27.705 -1.316 1.00 94.69 161 ASN A O 1
ATOM 1210 N N . GLU A 1 162 ? 24.200 28.463 -3.346 1.00 95.75 162 GLU A N 1
ATOM 1211 C CA . GLU A 1 162 ? 22.843 28.773 -3.810 1.00 95.75 162 GLU A CA 1
ATOM 1212 C C . GLU A 1 162 ? 21.985 27.505 -3.894 1.00 95.75 162 GLU A C 1
ATOM 1214 O O . GLU A 1 162 ? 20.893 27.468 -3.327 1.00 95.75 162 GLU A O 1
ATOM 1219 N N . ALA A 1 163 ? 22.508 26.425 -4.485 1.00 95.38 163 ALA A N 1
ATOM 1220 C CA . ALA A 1 163 ? 21.814 25.138 -4.534 1.00 95.38 163 ALA A CA 1
ATOM 1221 C C . ALA A 1 163 ? 21.561 24.551 -3.130 1.00 95.38 163 ALA A C 1
ATOM 1223 O O . ALA A 1 163 ? 20.486 24.011 -2.857 1.00 95.38 163 ALA A O 1
ATOM 1224 N N . LYS A 1 164 ? 22.525 24.682 -2.203 1.00 95.62 164 LYS A N 1
ATOM 1225 C CA . LYS A 1 164 ? 22.360 24.264 -0.799 1.00 95.62 164 LYS A CA 1
ATOM 1226 C C . LYS A 1 164 ? 21.269 25.088 -0.110 1.00 95.62 164 LYS A C 1
ATOM 1228 O O . LYS A 1 164 ? 20.422 24.505 0.565 1.00 95.62 164 LYS A O 1
ATOM 1233 N N . ALA A 1 165 ? 21.258 26.405 -0.307 1.00 96.56 165 ALA A N 1
ATOM 1234 C CA . ALA A 1 165 ? 20.252 27.302 0.257 1.00 96.56 165 ALA A CA 1
ATOM 1235 C C . ALA A 1 165 ? 18.849 27.004 -0.294 1.00 96.56 165 ALA A C 1
ATOM 1237 O O . ALA A 1 165 ? 17.885 26.943 0.470 1.00 96.56 165 ALA A O 1
ATOM 1238 N N . GLU A 1 166 ? 18.721 26.741 -1.596 1.00 97.50 166 GLU A N 1
ATOM 1239 C CA . GLU A 1 166 ? 17.449 26.349 -2.203 1.00 97.50 166 GLU A CA 1
ATOM 1240 C C . GLU A 1 166 ? 16.949 25.007 -1.656 1.00 97.50 166 GLU A C 1
ATOM 1242 O O . GLU A 1 166 ? 15.789 24.897 -1.251 1.00 97.50 166 GLU A O 1
ATOM 1247 N N . LYS A 1 167 ? 17.829 24.004 -1.556 1.00 96.00 167 LYS A N 1
ATOM 1248 C CA . LYS A 1 167 ? 17.495 22.701 -0.965 1.00 96.00 167 LYS A CA 1
ATOM 1249 C C . LYS A 1 167 ? 17.044 22.838 0.490 1.00 96.00 167 LYS A C 1
ATOM 1251 O O . LYS A 1 167 ? 16.062 22.213 0.881 1.00 96.00 167 LYS A O 1
ATOM 1256 N N . GLN A 1 168 ? 17.723 23.670 1.281 1.00 96.44 168 GLN A N 1
ATOM 1257 C CA . GLN A 1 168 ? 17.322 23.969 2.659 1.00 96.44 168 GLN A CA 1
ATOM 1258 C C . GLN A 1 168 ? 15.950 24.646 2.712 1.00 96.44 168 GLN A C 1
ATOM 1260 O O . GLN A 1 168 ? 15.101 24.240 3.502 1.00 96.44 168 GLN A O 1
ATOM 1265 N N . ARG A 1 169 ? 15.692 25.621 1.834 1.00 97.75 169 ARG A N 1
ATOM 1266 C CA . ARG A 1 169 ? 14.388 26.289 1.735 1.00 97.75 169 ARG A CA 1
ATOM 1267 C C . ARG A 1 169 ? 13.266 25.298 1.413 1.00 97.75 169 ARG A C 1
ATOM 1269 O O . ARG A 1 169 ? 12.219 25.341 2.049 1.00 97.75 169 ARG A O 1
ATOM 1276 N N . LEU A 1 170 ? 13.482 24.396 0.454 1.00 97.56 170 LEU A N 1
ATOM 1277 C CA . LEU A 1 170 ? 12.510 23.356 0.100 1.00 97.56 170 LEU A CA 1
ATOM 1278 C C . LEU A 1 170 ? 12.289 22.359 1.243 1.00 97.56 170 LEU A C 1
ATOM 1280 O O . LEU A 1 170 ? 11.151 21.978 1.503 1.00 97.56 170 LEU A O 1
ATOM 1284 N N . ALA A 1 171 ? 13.350 21.973 1.953 1.00 95.62 171 ALA A N 1
ATOM 1285 C CA . ALA A 1 171 ? 13.240 21.098 3.115 1.00 95.62 171 ALA A CA 1
ATOM 1286 C C . ALA A 1 171 ? 12.429 21.745 4.251 1.00 95.62 171 ALA A C 1
ATOM 1288 O O . ALA A 1 171 ? 11.612 21.069 4.872 1.00 95.62 171 ALA A O 1
ATOM 1289 N N . MET A 1 172 ? 12.607 23.050 4.487 1.00 96.81 172 MET A N 1
ATOM 1290 C CA . MET A 1 172 ? 11.812 23.803 5.463 1.00 96.81 172 MET A CA 1
ATOM 1291 C C . MET A 1 172 ? 10.329 23.839 5.083 1.00 96.81 172 MET A C 1
ATOM 1293 O O . MET A 1 172 ? 9.487 23.537 5.919 1.00 96.81 172 MET A O 1
ATOM 1297 N N . LEU A 1 173 ? 10.007 24.108 3.814 1.00 96.94 173 LEU A N 1
ATOM 1298 C CA . LEU A 1 173 ? 8.618 24.076 3.342 1.00 96.94 173 LEU A CA 1
ATOM 1299 C C . LEU A 1 173 ? 7.989 22.685 3.494 1.00 96.94 173 LEU A C 1
ATOM 1301 O O . LEU A 1 173 ? 6.883 22.561 4.011 1.00 96.94 173 LEU A O 1
ATOM 1305 N N . ALA A 1 174 ? 8.712 21.630 3.109 1.00 97.00 174 ALA A N 1
ATOM 1306 C CA . ALA A 1 174 ? 8.236 20.259 3.267 1.00 97.00 174 ALA A CA 1
ATOM 1307 C C . ALA A 1 174 ? 8.004 19.896 4.743 1.00 97.00 174 ALA A C 1
ATOM 1309 O O . ALA A 1 174 ? 7.033 19.213 5.064 1.00 97.00 174 ALA A O 1
ATOM 1310 N N . ARG A 1 175 ? 8.868 20.367 5.652 1.00 94.88 175 ARG A N 1
ATOM 1311 C CA . ARG A 1 175 ? 8.686 20.199 7.098 1.00 94.88 175 ARG A CA 1
ATOM 1312 C C . ARG A 1 175 ? 7.399 20.868 7.572 1.00 94.88 175 ARG A C 1
ATOM 1314 O O . ARG A 1 175 ? 6.624 20.226 8.277 1.00 94.88 175 ARG A O 1
ATOM 1321 N N . ASP A 1 176 ? 7.174 22.121 7.189 1.00 96.94 176 ASP A N 1
ATOM 1322 C CA . ASP A 1 176 ? 5.987 22.874 7.598 1.00 96.94 176 ASP A CA 1
ATOM 1323 C C . ASP A 1 176 ? 4.700 22.196 7.107 1.00 96.94 176 ASP A C 1
ATOM 1325 O O . ASP A 1 176 ? 3.726 22.096 7.852 1.00 96.94 176 ASP A O 1
ATOM 1329 N N . ASP A 1 177 ? 4.704 21.665 5.884 1.00 97.38 177 ASP A N 1
ATOM 1330 C CA . ASP A 1 177 ? 3.557 20.945 5.326 1.00 97.38 177 ASP A CA 1
ATOM 1331 C C . ASP A 1 177 ? 3.306 19.601 6.030 1.00 97.38 177 ASP A C 1
ATOM 1333 O O . ASP A 1 177 ? 2.154 19.246 6.289 1.00 97.38 177 ASP A O 1
ATOM 1337 N N . VAL A 1 178 ? 4.360 18.875 6.422 1.00 96.62 178 VAL A N 1
ATOM 1338 C CA . VAL A 1 178 ? 4.231 17.654 7.239 1.00 96.62 178 VAL A CA 1
ATOM 1339 C C . VAL A 1 178 ? 3.653 17.970 8.620 1.00 96.62 178 VAL A C 1
ATOM 1341 O O . VAL A 1 178 ? 2.792 17.231 9.099 1.00 96.62 178 VAL A O 1
ATOM 1344 N N . LEU A 1 179 ? 4.079 19.069 9.250 1.00 96.62 179 LEU A N 1
ATOM 1345 C CA . LEU A 1 179 ? 3.537 19.500 10.541 1.00 96.62 179 LEU A CA 1
ATOM 1346 C C . LEU A 1 179 ? 2.056 19.880 10.430 1.00 96.62 179 LEU A C 1
ATOM 1348 O O . LEU A 1 179 ? 1.257 19.431 11.249 1.00 96.62 179 LEU A O 1
ATOM 1352 N N . LYS A 1 180 ? 1.662 20.628 9.391 1.00 97.75 180 LYS A N 1
ATOM 1353 C CA . LYS A 1 180 ? 0.245 20.942 9.133 1.00 97.75 180 LYS A CA 1
ATOM 1354 C C . LYS A 1 180 ? -0.583 19.672 8.969 1.00 97.75 180 LYS A C 1
ATOM 1356 O O . LYS A 1 180 ? -1.583 19.509 9.666 1.00 97.75 180 LYS A O 1
ATOM 1361 N N . LEU A 1 181 ? -0.127 18.737 8.135 1.00 96.94 181 LEU A N 1
ATOM 1362 C CA . LEU A 1 181 ? -0.814 17.464 7.919 1.00 96.94 181 LEU A CA 1
ATOM 1363 C C . LEU A 1 181 ? -0.968 16.664 9.222 1.00 96.94 181 LEU A C 1
ATOM 1365 O O . LEU A 1 181 ? -2.019 16.070 9.457 1.00 96.94 181 LEU A O 1
ATOM 1369 N N . ALA A 1 182 ? 0.055 16.660 10.083 1.00 95.88 182 ALA A N 1
ATOM 1370 C CA . ALA A 1 182 ? -0.016 16.011 11.389 1.00 95.88 182 ALA A CA 1
ATOM 1371 C C . ALA A 1 182 ? -1.078 16.663 12.290 1.00 95.88 182 ALA A C 1
ATOM 1373 O O . ALA A 1 182 ? -1.894 15.952 12.874 1.00 95.88 182 ALA A O 1
ATOM 1374 N N . THR A 1 183 ? -1.135 17.999 12.344 1.00 97.19 183 THR A N 1
ATOM 1375 C CA . THR A 1 183 ? -2.149 18.711 13.143 1.00 97.19 183 THR A CA 1
ATOM 1376 C C . THR A 1 183 ? -3.576 18.488 12.632 1.00 97.19 183 THR A C 1
ATOM 1378 O O . THR A 1 183 ? -4.474 18.208 13.425 1.00 97.19 183 THR A O 1
ATOM 1381 N N . GLU A 1 184 ? -3.798 18.535 11.314 1.00 97.56 184 GLU A N 1
ATOM 1382 C CA . GLU A 1 184 ? -5.097 18.229 10.700 1.00 97.56 184 GLU A CA 1
ATOM 1383 C C . GLU A 1 184 ? -5.522 16.789 10.995 1.00 97.56 184 GLU A C 1
ATOM 1385 O O . GLU A 1 184 ? -6.683 16.511 11.301 1.00 97.56 184 GLU A O 1
ATOM 1390 N N . PHE A 1 185 ? -4.576 15.853 10.933 1.00 95.31 185 PHE A N 1
ATOM 1391 C CA . PHE A 1 185 ? -4.824 14.460 11.262 1.00 95.31 185 PHE A CA 1
ATOM 1392 C C . PHE A 1 185 ? -5.261 14.282 12.724 1.00 95.31 185 PHE A C 1
ATOM 1394 O O . PHE A 1 185 ? -6.243 13.586 12.981 1.00 95.31 185 PHE A O 1
ATOM 1401 N N . GLU A 1 186 ? -4.599 14.939 13.677 1.00 95.75 186 GLU A N 1
ATOM 1402 C CA . GLU A 1 186 ? -4.990 14.893 15.091 1.00 95.75 186 GLU A CA 1
ATOM 1403 C C . GLU A 1 186 ? -6.382 15.481 15.337 1.00 95.75 186 GLU A C 1
ATOM 1405 O O . GLU A 1 186 ? -7.187 14.865 16.040 1.00 95.75 186 GLU A O 1
ATOM 1410 N N . GLN A 1 187 ? -6.703 16.613 14.704 1.00 97.81 187 GLN A N 1
ATOM 1411 C CA . GLN A 1 187 ? -8.038 17.218 14.770 1.00 97.81 187 GLN A CA 1
ATOM 1412 C C . GLN A 1 187 ? -9.111 16.284 14.200 1.00 97.81 187 GLN A C 1
ATOM 1414 O O . GLN A 1 187 ? -10.170 16.107 14.803 1.00 97.81 187 GLN A O 1
ATOM 1419 N N . ASN A 1 188 ? -8.825 15.624 13.076 1.00 97.50 188 ASN A N 1
ATOM 1420 C CA . ASN A 1 188 ? -9.733 14.654 12.469 1.00 97.50 188 ASN A CA 1
ATOM 1421 C C . ASN A 1 188 ? -9.966 13.433 13.373 1.00 97.50 188 ASN A C 1
ATOM 1423 O O . ASN A 1 188 ? -11.101 12.964 13.497 1.00 97.50 188 ASN A O 1
ATOM 1427 N N . VAL A 1 189 ? -8.920 12.920 14.031 1.00 97.06 189 VAL A N 1
ATOM 1428 C CA . VAL A 1 189 ? -9.051 11.813 14.992 1.00 97.06 189 VAL A CA 1
ATOM 1429 C C . VAL A 1 189 ? -9.853 12.250 16.221 1.00 97.06 189 VAL A C 1
ATOM 1431 O O . VAL A 1 189 ? -10.714 11.493 16.668 1.00 97.06 189 VAL A O 1
ATOM 1434 N N . ALA A 1 190 ? -9.633 13.461 16.737 1.00 97.62 190 ALA A N 1
ATOM 1435 C CA . ALA A 1 190 ? -10.411 14.010 17.847 1.00 97.62 190 ALA A CA 1
ATOM 1436 C C . ALA A 1 190 ? -11.899 14.177 17.483 1.00 97.62 190 ALA A C 1
ATOM 1438 O O . ALA A 1 190 ? -12.769 13.749 18.239 1.00 97.62 190 ALA A O 1
ATOM 1439 N N . GLY A 1 191 ? -12.206 14.692 16.288 1.00 97.88 191 GLY A N 1
ATOM 1440 C CA . GLY A 1 191 ? -13.585 14.797 15.802 1.00 97.88 191 GLY A CA 1
ATOM 1441 C C . GLY A 1 191 ? -14.267 13.434 15.625 1.00 97.88 191 GLY A C 1
ATOM 1442 O O . GLY A 1 191 ? -15.454 13.281 15.917 1.00 97.88 191 GLY A O 1
ATOM 1443 N N . LEU A 1 192 ? -13.526 12.405 15.197 1.00 97.38 192 LEU A N 1
ATOM 1444 C CA . LEU A 1 192 ? -14.027 11.025 15.145 1.00 97.38 192 LEU A CA 1
ATOM 1445 C C . LEU A 1 192 ? -14.269 10.439 16.542 1.00 97.38 192 LEU A C 1
ATOM 1447 O O . LEU A 1 192 ? -15.269 9.746 16.739 1.00 97.38 192 LEU A O 1
ATOM 1451 N N . ALA A 1 193 ? -13.374 10.713 17.493 1.00 98.12 193 ALA A N 1
ATOM 1452 C CA . ALA A 1 193 ? -13.500 10.292 18.886 1.00 98.12 193 ALA A CA 1
ATOM 1453 C C . ALA A 1 193 ? -14.782 10.859 19.508 1.00 98.12 193 ALA A C 1
ATOM 1455 O O . ALA A 1 193 ? -15.589 10.105 20.053 1.00 98.12 193 ALA A O 1
ATOM 1456 N N . GLU A 1 194 ? -15.029 12.158 19.323 1.00 98.12 194 GLU A N 1
ATOM 1457 C CA . GLU A 1 194 ? -16.249 12.828 19.777 1.00 98.12 194 GLU A CA 1
ATOM 1458 C C . GLU A 1 194 ? -17.499 12.248 19.099 1.00 98.12 194 GLU A C 1
ATOM 1460 O O . GLU A 1 194 ? -18.428 11.799 19.776 1.00 98.12 194 GLU A O 1
ATOM 1465 N N . LYS A 1 195 ? -17.493 12.155 17.762 1.00 98.25 195 LYS A N 1
ATOM 1466 C CA . LYS A 1 195 ? -18.624 11.646 16.968 1.00 98.25 195 LYS A CA 1
ATOM 1467 C C . LYS A 1 195 ? -19.066 10.241 17.374 1.00 98.25 195 LYS A C 1
ATOM 1469 O O . LYS A 1 195 ? -20.254 9.927 17.301 1.00 98.25 195 LYS A O 1
ATOM 1474 N N . HIS A 1 196 ? -18.122 9.381 17.743 1.00 97.75 196 HIS A N 1
ATOM 1475 C CA . HIS A 1 196 ? -18.401 7.996 18.115 1.00 97.75 196 HIS A CA 1
ATOM 1476 C C . HIS A 1 196 ? -18.417 7.761 19.632 1.00 97.75 196 HIS A C 1
ATOM 1478 O O . HIS A 1 196 ? -18.706 6.642 20.048 1.00 97.75 196 HIS A O 1
ATOM 1484 N N . SER A 1 197 ? -18.154 8.792 20.447 1.00 97.69 197 SER A N 1
ATOM 1485 C CA . SER A 1 197 ? -18.008 8.687 21.907 1.00 97.69 197 SER A CA 1
ATOM 1486 C C . SER A 1 197 ? -16.974 7.629 22.324 1.00 97.69 197 SER A C 1
ATOM 1488 O O . SER A 1 197 ? -17.203 6.824 23.225 1.00 97.69 197 SER A O 1
ATOM 1490 N N . VAL A 1 198 ? -15.833 7.612 21.632 1.00 98.12 198 VAL A N 1
ATOM 1491 C CA . VAL A 1 198 ? -14.718 6.679 21.853 1.00 98.12 198 VAL A CA 1
ATOM 1492 C C . VAL A 1 198 ? -13.459 7.469 22.204 1.00 98.12 198 VAL A C 1
ATOM 1494 O O . VAL A 1 198 ? -13.320 8.608 21.775 1.00 98.12 198 VAL A O 1
ATOM 1497 N N . SER A 1 199 ? -12.526 6.893 22.967 1.00 97.94 199 SER A N 1
ATOM 1498 C CA . SER A 1 199 ? -11.272 7.580 23.292 1.00 97.94 199 SER A CA 1
ATOM 1499 C C . SER A 1 199 ? -10.349 7.730 22.073 1.00 97.94 199 SER A C 1
ATOM 1501 O O . SER A 1 199 ? -10.322 6.889 21.166 1.00 97.94 199 SER A O 1
ATOM 1503 N N . VAL A 1 200 ? -9.559 8.805 22.064 1.00 97.50 200 VAL A N 1
ATOM 1504 C CA . VAL A 1 200 ? -8.581 9.0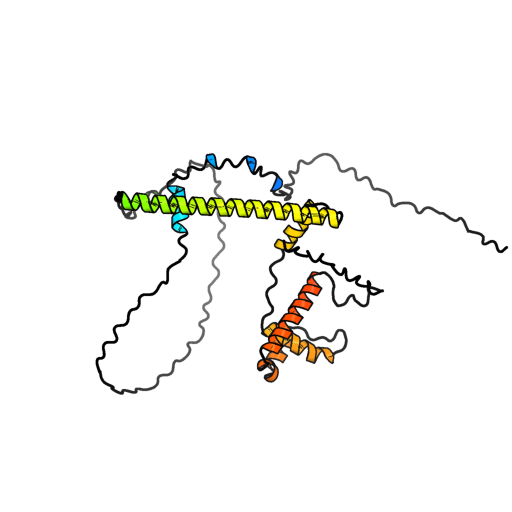94 21.003 1.00 97.50 200 VAL A CA 1
ATOM 1505 C C . VAL A 1 200 ? -7.514 7.999 20.945 1.00 97.50 200 VAL A C 1
ATOM 1507 O O . VAL A 1 200 ? -7.125 7.565 19.860 1.00 97.50 200 VAL A O 1
ATOM 1510 N N . GLU A 1 201 ? -7.082 7.493 22.100 1.00 96.62 201 GLU A N 1
ATOM 1511 C CA . GLU A 1 201 ? -6.094 6.419 22.228 1.00 96.62 201 GLU A CA 1
ATOM 1512 C C . GLU A 1 201 ? -6.604 5.124 21.595 1.00 96.62 201 GLU A C 1
ATOM 1514 O O . GLU A 1 201 ? -5.856 4.431 20.903 1.00 96.62 201 GLU A O 1
ATOM 1519 N N . TYR A 1 202 ? -7.892 4.815 21.771 1.00 96.31 202 TYR A N 1
ATOM 1520 C CA . TYR A 1 202 ? -8.497 3.642 21.155 1.00 96.31 202 TYR A CA 1
ATOM 1521 C C . TYR A 1 202 ? -8.523 3.764 19.629 1.00 96.31 202 TYR A C 1
ATOM 1523 O O . TYR A 1 202 ? -8.167 2.810 18.935 1.00 96.31 202 TYR A O 1
ATOM 1531 N N . LEU A 1 203 ? -8.874 4.936 19.086 1.00 95.88 203 LEU A N 1
ATOM 1532 C CA . LEU A 1 203 ? -8.813 5.169 17.640 1.00 95.88 203 LEU A CA 1
ATOM 1533 C C . LEU A 1 203 ? -7.377 5.070 17.111 1.00 95.88 203 LEU A C 1
ATOM 1535 O O . LEU A 1 203 ? -7.150 4.374 16.122 1.00 95.88 203 LEU A O 1
ATOM 1539 N N . LYS A 1 204 ? -6.394 5.679 17.786 1.00 94.19 204 LYS A N 1
ATOM 1540 C CA . LYS A 1 204 ? -4.968 5.560 17.426 1.00 94.19 204 LYS A CA 1
ATOM 1541 C C . LYS A 1 204 ? -4.501 4.099 17.444 1.00 94.19 204 LYS A C 1
ATOM 1543 O O . LYS A 1 204 ? -3.830 3.656 16.509 1.00 94.19 204 LYS A O 1
ATOM 1548 N N . SER A 1 205 ? -4.909 3.324 18.451 1.00 93.31 205 SER A N 1
ATOM 1549 C CA . SER A 1 205 ? -4.645 1.883 18.533 1.00 93.31 205 SER A CA 1
ATOM 1550 C C . SER A 1 205 ? -5.264 1.130 17.353 1.00 93.31 205 SER A C 1
ATOM 1552 O O . SER A 1 205 ? -4.571 0.376 16.665 1.00 93.31 205 SER A O 1
ATOM 1554 N N . LEU A 1 206 ? -6.529 1.411 17.024 1.00 91.25 206 LEU A N 1
ATOM 1555 C CA . LEU A 1 206 ? -7.219 0.806 15.886 1.00 91.25 206 LEU A CA 1
ATOM 1556 C C . LEU A 1 206 ? -6.524 1.130 14.556 1.00 91.25 206 LEU A C 1
ATOM 1558 O O . LEU A 1 206 ? -6.394 0.258 13.700 1.00 91.25 206 LEU A O 1
ATOM 1562 N N . MET A 1 207 ? -6.024 2.355 14.391 1.00 89.56 207 MET A N 1
ATOM 1563 C CA . MET A 1 207 ? -5.257 2.768 13.214 1.00 89.56 207 MET A CA 1
ATOM 1564 C C . MET A 1 207 ? -3.884 2.096 13.138 1.00 89.56 207 MET A C 1
ATOM 1566 O O . MET A 1 207 ? -3.467 1.671 12.060 1.00 89.56 207 MET A O 1
ATOM 1570 N N . SER A 1 208 ? -3.198 1.936 14.271 1.00 88.75 208 SER A N 1
ATOM 1571 C CA . SER A 1 208 ? -1.946 1.177 14.353 1.00 88.75 208 SER A CA 1
ATOM 1572 C C . SER A 1 208 ? -2.169 -0.290 13.980 1.00 88.75 208 SER A C 1
ATOM 1574 O O . SER A 1 208 ? -1.436 -0.853 13.165 1.00 88.75 208 SER A O 1
ATOM 1576 N N . MET A 1 209 ? -3.244 -0.901 14.487 1.00 83.62 209 MET A N 1
ATOM 1577 C CA . MET A 1 209 ? -3.673 -2.239 14.075 1.00 83.62 209 MET A CA 1
ATOM 1578 C C . MET A 1 209 ? -4.016 -2.285 12.583 1.00 83.62 209 MET A C 1
ATOM 1580 O O . MET A 1 209 ? -3.632 -3.235 11.901 1.00 83.62 209 MET A O 1
ATOM 1584 N N . ALA A 1 210 ? -4.671 -1.242 12.063 1.00 81.44 210 ALA A N 1
ATOM 1585 C CA . ALA A 1 210 ? -5.021 -1.140 10.655 1.00 81.44 210 ALA A CA 1
ATOM 1586 C C . ALA A 1 210 ? -3.781 -1.094 9.747 1.00 81.44 210 ALA A C 1
ATOM 1588 O O . ALA A 1 210 ? -3.718 -1.806 8.747 1.00 81.44 210 ALA A O 1
ATOM 1589 N N . SER A 1 211 ? -2.771 -0.311 10.136 1.00 78.44 211 SER A N 1
ATOM 1590 C CA . SER A 1 211 ? -1.477 -0.199 9.450 1.00 78.44 211 SER A CA 1
ATOM 1591 C C . SER A 1 211 ? -0.696 -1.518 9.460 1.00 78.44 211 SER A C 1
ATOM 1593 O O . SER A 1 211 ? -0.055 -1.888 8.474 1.00 78.44 211 SER A O 1
ATOM 1595 N N . LYS A 1 212 ? -0.810 -2.287 10.552 1.00 73.19 212 LYS A N 1
ATOM 1596 C CA . LYS A 1 212 ? -0.218 -3.628 10.673 1.00 73.19 212 LYS A CA 1
ATOM 1597 C C . LYS A 1 212 ? -0.919 -4.680 9.808 1.00 73.19 212 LYS A C 1
ATOM 1599 O O . LYS A 1 212 ? -0.337 -5.748 9.586 1.00 73.19 212 LYS A O 1
ATOM 1604 N N . PHE A 1 213 ? -2.129 -4.431 9.291 1.00 68.31 213 PHE A N 1
ATOM 1605 C CA . PHE A 1 213 ? -2.713 -5.353 8.321 1.00 68.31 213 PHE A CA 1
ATOM 1606 C C . PHE A 1 213 ? -1.872 -5.334 7.050 1.00 68.31 213 PHE A C 1
ATOM 1608 O O . PHE A 1 213 ? -1.781 -4.339 6.332 1.00 68.31 213 PHE A O 1
ATOM 1615 N N . LYS A 1 214 ? -1.258 -6.485 6.756 1.00 74.75 214 LYS A N 1
ATOM 1616 C CA . LYS A 1 214 ? -0.557 -6.712 5.493 1.00 74.75 214 LYS A CA 1
ATOM 1617 C C . LYS A 1 214 ? -1.472 -6.274 4.355 1.00 74.75 214 LYS A C 1
ATOM 1619 O O . LYS A 1 214 ? -2.574 -6.814 4.229 1.00 74.75 214 LYS A O 1
ATOM 1624 N N . ARG A 1 215 ? -0.999 -5.330 3.528 1.00 79.38 215 ARG A N 1
ATOM 1625 C CA . ARG A 1 215 ? -1.705 -4.912 2.310 1.00 79.38 215 ARG A CA 1
ATOM 1626 C C . ARG A 1 215 ? -2.156 -6.166 1.580 1.00 79.38 215 ARG A C 1
ATOM 1628 O O . ARG A 1 215 ? -1.340 -7.030 1.240 1.00 79.38 215 ARG A O 1
ATOM 1635 N N . MET A 1 216 ? -3.464 -6.291 1.398 1.00 83.38 216 MET A N 1
ATOM 1636 C CA . MET A 1 216 ? -4.014 -7.432 0.695 1.00 83.38 216 MET A CA 1
ATOM 1637 C C . MET A 1 216 ? -3.453 -7.442 -0.717 1.00 83.38 216 MET A C 1
ATOM 1639 O O . MET A 1 216 ? -3.526 -6.444 -1.428 1.00 83.38 216 MET A O 1
ATOM 1643 N N . ARG A 1 217 ? -2.886 -8.573 -1.134 1.00 90.56 217 ARG A N 1
ATOM 1644 C CA . ARG A 1 217 ? -2.445 -8.714 -2.520 1.00 90.56 217 ARG A CA 1
ATOM 1645 C C . ARG A 1 217 ? -3.668 -8.665 -3.431 1.00 90.56 217 ARG A C 1
ATOM 1647 O O . ARG A 1 217 ? -4.607 -9.443 -3.222 1.00 90.56 217 ARG A O 1
ATOM 1654 N N . ALA A 1 218 ? -3.615 -7.799 -4.440 1.00 93.38 218 ALA A N 1
ATOM 1655 C CA . ALA A 1 218 ? -4.601 -7.762 -5.513 1.00 93.38 218 ALA A CA 1
ATOM 1656 C C . ALA A 1 218 ? -4.765 -9.170 -6.124 1.00 93.38 218 ALA A C 1
ATOM 1658 O O . ALA A 1 218 ? -3.791 -9.936 -6.196 1.00 93.38 218 ALA A O 1
ATOM 1659 N N . PRO A 1 219 ? -5.983 -9.574 -6.511 1.00 96.38 219 PRO A N 1
ATOM 1660 C CA . PRO A 1 219 ? -6.222 -10.886 -7.072 1.00 96.38 219 PRO A CA 1
ATOM 1661 C C . PRO A 1 219 ? -5.582 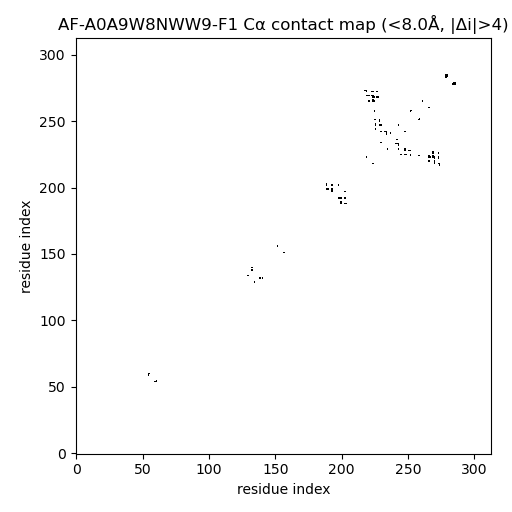-11.007 -8.456 1.00 96.38 219 PRO A C 1
ATOM 1663 O O . PRO A 1 219 ? -5.818 -10.214 -9.368 1.00 96.38 219 PRO A O 1
ATOM 1666 N N . GLY A 1 220 ? -4.765 -12.044 -8.621 1.00 97.06 220 GLY A N 1
ATOM 1667 C CA . GLY A 1 220 ? -4.174 -12.378 -9.915 1.00 97.06 220 GLY A CA 1
ATOM 1668 C C . GLY A 1 220 ? -5.195 -12.981 -10.886 1.00 97.06 220 GLY A C 1
ATOM 1669 O O . GLY A 1 220 ? -6.254 -13.456 -10.473 1.00 97.06 220 GLY A O 1
ATOM 1670 N N . ARG A 1 221 ? -4.838 -13.045 -12.178 1.00 97.31 221 ARG A N 1
ATOM 1671 C CA . ARG A 1 221 ? -5.659 -13.656 -13.248 1.00 97.31 221 ARG A CA 1
ATOM 1672 C C . ARG A 1 221 ? -6.145 -15.060 -12.877 1.00 97.31 221 ARG A C 1
ATOM 1674 O O . ARG A 1 221 ? -7.339 -15.322 -12.917 1.00 97.31 221 ARG A O 1
ATOM 1681 N N . MET A 1 222 ? -5.246 -15.925 -12.406 1.00 97.38 222 MET A N 1
ATOM 1682 C CA . MET A 1 222 ? -5.593 -17.295 -12.008 1.00 97.38 222 MET A CA 1
ATOM 1683 C C . MET A 1 222 ? -6.633 -17.352 -10.875 1.00 97.38 222 MET A C 1
ATOM 1685 O O . MET A 1 222 ? -7.467 -18.247 -10.835 1.00 97.38 222 MET A O 1
ATOM 1689 N N . GLN A 1 223 ? -6.634 -16.385 -9.950 1.00 97.38 223 GLN A N 1
ATOM 1690 C CA . GLN A 1 223 ? -7.632 -16.344 -8.873 1.00 97.38 223 GLN A CA 1
ATOM 1691 C C . GLN A 1 223 ? -9.015 -15.943 -9.394 1.00 97.38 223 GLN A C 1
ATOM 1693 O O . GLN A 1 223 ? -10.011 -16.489 -8.926 1.00 97.38 223 GLN A O 1
ATOM 1698 N N . ALA A 1 224 ? -9.067 -15.037 -10.373 1.00 97.81 224 ALA A N 1
ATOM 1699 C CA . ALA A 1 224 ? -10.295 -14.693 -11.082 1.00 97.81 224 ALA A CA 1
ATOM 1700 C C . ALA A 1 224 ? -10.850 -15.894 -11.866 1.00 97.81 224 ALA A C 1
ATOM 1702 O O . ALA A 1 224 ? -12.023 -16.220 -11.701 1.00 97.81 224 ALA A O 1
ATOM 1703 N N . LEU A 1 225 ? -10.009 -16.606 -12.626 1.00 97.88 225 LEU A N 1
ATOM 1704 C CA . LEU A 1 225 ? -10.422 -17.807 -13.368 1.00 97.88 225 LEU A CA 1
ATOM 1705 C C . LEU A 1 225 ? -10.959 -18.900 -12.437 1.00 97.88 225 LEU A C 1
ATOM 1707 O O . LEU A 1 225 ? -12.053 -19.416 -12.645 1.00 97.88 225 LEU A O 1
ATOM 1711 N N . VAL A 1 226 ? -10.245 -19.188 -11.344 1.00 98.06 226 VAL A N 1
ATOM 1712 C CA . VAL A 1 226 ? -10.706 -20.144 -10.325 1.00 98.06 226 VAL A CA 1
ATOM 1713 C C . VAL A 1 226 ? -12.044 -19.720 -9.721 1.00 98.06 226 VAL A C 1
ATOM 1715 O O . VAL A 1 226 ? -12.874 -20.578 -9.437 1.00 98.06 226 VAL A O 1
ATOM 1718 N N . HIS A 1 227 ? -12.283 -18.423 -9.515 1.00 97.75 227 HIS A N 1
ATOM 1719 C CA . HIS A 1 227 ? -13.560 -17.933 -8.990 1.00 97.75 227 HIS A CA 1
ATOM 1720 C C . HIS A 1 227 ? -14.705 -18.063 -10.001 1.00 97.75 227 HIS A C 1
ATOM 1722 O O . HIS A 1 227 ? -15.800 -18.453 -9.596 1.00 97.75 227 HIS A O 1
ATOM 1728 N N . LEU A 1 228 ? -14.464 -17.809 -11.292 1.00 97.81 228 LEU A N 1
ATOM 1729 C CA . LEU A 1 228 ? -15.442 -18.068 -12.355 1.00 97.81 228 LEU A CA 1
ATOM 1730 C C . LEU A 1 228 ? -15.789 -19.558 -12.421 1.00 97.81 228 LEU A C 1
ATOM 1732 O O . LEU A 1 228 ? -16.955 -19.923 -12.271 1.00 97.81 228 LEU A O 1
ATOM 1736 N N . LYS A 1 229 ? -14.774 -20.429 -12.480 1.00 97.88 229 LYS A N 1
ATOM 1737 C CA . LYS A 1 229 ? -14.988 -21.881 -12.497 1.00 97.88 229 LYS A CA 1
ATOM 1738 C C . LYS A 1 229 ? -15.684 -22.379 -11.233 1.00 97.88 229 LYS A C 1
ATOM 1740 O O . LYS A 1 229 ? -16.545 -23.252 -11.283 1.00 97.88 229 LYS A O 1
ATOM 1745 N N . ALA A 1 230 ? -15.359 -21.793 -10.080 1.00 97.62 230 ALA A N 1
ATOM 1746 C CA . ALA A 1 230 ? -16.035 -22.096 -8.826 1.00 97.62 230 ALA A CA 1
ATOM 1747 C C . ALA A 1 230 ? -17.518 -21.723 -8.855 1.00 97.62 230 ALA A C 1
ATOM 1749 O O . ALA A 1 230 ? -18.302 -22.430 -8.228 1.00 97.62 230 ALA A O 1
ATOM 1750 N N . LYS A 1 231 ? -17.906 -20.624 -9.516 1.00 96.56 231 LYS A N 1
ATOM 1751 C CA . LYS A 1 231 ? -19.316 -20.240 -9.666 1.00 96.56 231 LYS A CA 1
ATOM 1752 C C . LYS A 1 231 ? -20.070 -21.254 -10.519 1.00 96.56 231 LYS A C 1
ATOM 1754 O O . LYS A 1 231 ? -21.159 -21.645 -10.127 1.00 96.56 231 LYS A O 1
ATOM 1759 N N . GLU A 1 232 ? -19.478 -21.699 -11.621 1.00 96.75 232 GLU A N 1
ATOM 1760 C CA . GLU A 1 232 ? -20.086 -22.685 -12.519 1.00 96.75 232 GLU A CA 1
ATOM 1761 C C . GLU A 1 232 ? -20.238 -24.049 -11.839 1.00 96.75 232 GLU A C 1
ATOM 1763 O O . GLU A 1 232 ? -21.343 -24.565 -11.701 1.00 96.75 232 GLU A O 1
ATOM 1768 N N . VAL A 1 233 ? -19.130 -24.612 -11.348 1.00 97.12 233 VAL A N 1
ATOM 1769 C CA . VAL A 1 233 ? -19.099 -25.998 -10.862 1.00 97.12 233 VAL A CA 1
ATOM 1770 C C . VAL A 1 233 ? -19.760 -26.144 -9.494 1.00 97.12 233 VAL A C 1
ATOM 1772 O O . VAL A 1 233 ? -20.419 -27.143 -9.225 1.00 97.12 233 VAL A O 1
ATOM 1775 N N . ASN A 1 234 ? -19.621 -25.157 -8.601 1.00 96.75 234 ASN A N 1
ATOM 1776 C CA . ASN A 1 234 ? -20.224 -25.266 -7.269 1.00 96.75 234 ASN A CA 1
ATOM 1777 C C . ASN A 1 234 ? -21.695 -24.841 -7.224 1.00 96.75 234 ASN A C 1
ATOM 1779 O O . ASN A 1 234 ? -22.310 -25.018 -6.174 1.00 96.75 234 ASN A O 1
ATOM 1783 N N . ALA A 1 235 ? -22.258 -24.272 -8.296 1.00 95.12 235 ALA A N 1
ATOM 1784 C CA . ALA A 1 235 ? -23.683 -23.943 -8.336 1.00 95.12 235 ALA A CA 1
ATOM 1785 C C . ALA A 1 235 ? -24.563 -25.200 -8.402 1.00 95.12 235 ALA A C 1
ATOM 1787 O O . ALA A 1 235 ? -25.647 -25.209 -7.827 1.00 95.12 235 ALA A O 1
ATOM 1788 N N . SER A 1 236 ? -24.089 -26.265 -9.055 1.00 95.62 236 SER A N 1
ATOM 1789 C CA . SER A 1 236 ? -24.812 -27.537 -9.178 1.00 95.62 236 SER A CA 1
ATOM 1790 C C . SER A 1 236 ? -24.612 -28.483 -7.991 1.00 95.62 236 SER A C 1
ATOM 1792 O O . SER A 1 236 ? -25.308 -29.491 -7.887 1.00 95.62 236 SER A O 1
ATOM 1794 N N . LEU A 1 237 ? -23.646 -28.204 -7.112 1.00 95.31 237 LEU A N 1
ATOM 1795 C CA . LEU A 1 237 ? -23.302 -29.076 -5.990 1.00 95.31 237 LEU A CA 1
ATOM 1796 C C . LEU A 1 237 ? -24.091 -28.693 -4.728 1.00 95.31 237 LEU A C 1
ATOM 1798 O O . LEU A 1 237 ? -24.295 -27.505 -4.462 1.00 95.31 237 LEU A O 1
ATOM 1802 N N . PRO A 1 238 ? -24.505 -29.677 -3.905 1.00 95.19 238 PRO A N 1
ATOM 1803 C CA . PRO A 1 238 ? -25.223 -29.401 -2.668 1.00 95.19 238 PRO A CA 1
ATOM 1804 C C . PRO A 1 238 ? -24.352 -28.625 -1.673 1.00 95.19 238 PRO A C 1
ATOM 1806 O O . PRO A 1 238 ? -23.116 -28.619 -1.734 1.00 95.19 238 PRO A O 1
ATOM 1809 N N . VAL A 1 239 ? -25.005 -27.983 -0.702 1.00 91.12 239 VAL A N 1
ATOM 1810 C CA . VAL A 1 239 ? -24.321 -27.273 0.385 1.00 91.12 239 VAL A CA 1
ATOM 1811 C C . VAL A 1 239 ? -23.401 -28.250 1.127 1.00 91.12 239 VAL A C 1
ATOM 1813 O O . VAL A 1 239 ? -23.841 -29.286 1.608 1.00 91.12 239 VAL A O 1
ATOM 1816 N N . GLY A 1 240 ? -22.105 -27.929 1.186 1.00 91.94 240 GLY A N 1
ATOM 1817 C CA . GLY A 1 240 ? -21.067 -28.791 1.771 1.00 91.94 240 GLY A CA 1
ATOM 1818 C C . GLY A 1 240 ? -20.276 -29.623 0.754 1.00 91.94 240 GLY A C 1
ATOM 1819 O O . GLY A 1 240 ? -19.147 -30.004 1.046 1.00 91.94 240 GLY A O 1
ATOM 1820 N N . GLY A 1 241 ? -20.790 -29.809 -0.466 1.00 94.25 241 GLY A N 1
ATOM 1821 C CA . GLY A 1 241 ? -20.117 -30.536 -1.551 1.00 94.25 241 GLY A CA 1
ATOM 1822 C C . GLY A 1 241 ? -19.185 -29.687 -2.420 1.00 94.25 241 GLY A C 1
ATOM 1823 O O . GLY A 1 241 ? -18.763 -30.139 -3.477 1.00 94.25 241 GLY A O 1
ATOM 1824 N N . LYS A 1 242 ? -18.885 -28.443 -2.026 1.00 96.12 242 LYS A N 1
ATOM 1825 C CA . LYS A 1 242 ? -18.118 -27.502 -2.858 1.00 96.12 242 LYS A CA 1
ATOM 1826 C C . LYS A 1 242 ? -16.691 -27.997 -3.091 1.00 96.12 242 LYS A C 1
ATOM 1828 O O . LYS A 1 242 ? -15.984 -28.359 -2.147 1.00 96.12 242 LYS A O 1
ATOM 1833 N N . LEU A 1 243 ? -16.235 -27.923 -4.337 1.00 96.50 243 LEU A N 1
ATOM 1834 C CA . LEU A 1 243 ? -14.863 -28.249 -4.697 1.00 96.50 243 LEU A CA 1
ATOM 1835 C C . LEU A 1 243 ? -13.878 -27.256 -4.072 1.00 96.50 243 LEU A C 1
ATOM 1837 O O . LEU A 1 243 ? -14.095 -26.042 -4.037 1.00 96.50 243 LEU A O 1
ATOM 1841 N N . LYS A 1 244 ? -12.753 -27.793 -3.593 1.00 95.69 244 LYS A N 1
ATOM 1842 C CA . LYS A 1 244 ? -11.649 -27.004 -3.033 1.00 95.69 244 LYS A CA 1
ATOM 1843 C C . LYS A 1 244 ? -10.817 -26.367 -4.150 1.00 95.69 244 LYS A C 1
ATOM 1845 O O . LYS A 1 244 ? -10.740 -26.883 -5.263 1.00 95.69 244 LYS A O 1
ATOM 1850 N N . ALA A 1 245 ? -10.116 -25.280 -3.822 1.00 95.06 245 ALA A N 1
ATOM 1851 C CA . ALA A 1 245 ? -9.314 -24.512 -4.780 1.00 95.06 245 ALA A CA 1
ATOM 1852 C C . ALA A 1 245 ? -8.303 -25.335 -5.614 1.00 95.06 245 ALA A C 1
ATOM 1854 O O . ALA A 1 245 ? -8.186 -25.047 -6.800 1.00 95.06 245 ALA A O 1
ATOM 1855 N N . PRO A 1 246 ? -7.596 -26.355 -5.080 1.00 97.56 246 PRO A N 1
ATOM 1856 C CA . PRO A 1 246 ? -6.682 -27.159 -5.896 1.00 97.56 246 PRO A CA 1
ATOM 1857 C C . PRO A 1 246 ? -7.385 -27.950 -7.005 1.00 97.56 246 PRO A C 1
ATOM 1859 O O . PRO A 1 246 ? -6.853 -28.044 -8.102 1.00 97.56 246 PRO A O 1
ATOM 1862 N N . ALA A 1 247 ? -8.583 -28.485 -6.738 1.00 97.62 247 ALA A N 1
ATOM 1863 C CA . ALA A 1 247 ? -9.371 -29.197 -7.744 1.00 97.62 247 ALA A CA 1
ATOM 1864 C C . ALA A 1 247 ? -9.904 -28.229 -8.807 1.00 97.62 247 ALA A C 1
ATOM 1866 O O . ALA A 1 247 ? -9.817 -28.506 -9.995 1.00 97.62 247 ALA A O 1
ATOM 1867 N N . LEU A 1 248 ? -10.368 -27.051 -8.378 1.00 97.62 248 LEU A N 1
ATOM 1868 C CA . LEU A 1 248 ? -10.829 -26.005 -9.290 1.00 97.62 248 LEU A CA 1
ATOM 1869 C C . LEU A 1 248 ? -9.720 -25.493 -10.215 1.00 97.62 248 LEU A C 1
ATOM 1871 O O . LEU A 1 248 ? -10.012 -25.185 -11.357 1.00 97.62 248 LEU A O 1
ATOM 1875 N N . ARG A 1 249 ? -8.463 -25.417 -9.756 1.00 98.06 249 ARG A N 1
ATOM 1876 C CA . ARG A 1 249 ? -7.331 -25.037 -10.621 1.00 98.06 249 ARG A CA 1
ATOM 1877 C C . ARG A 1 249 ? -7.118 -26.034 -11.755 1.00 98.06 249 ARG A C 1
ATOM 1879 O O . ARG A 1 249 ? -7.013 -25.608 -12.890 1.00 98.06 249 ARG A O 1
ATOM 1886 N N . LYS A 1 250 ? -7.159 -27.336 -11.459 1.00 98.06 250 LYS A N 1
ATOM 1887 C CA . LYS A 1 250 ? -7.059 -28.376 -12.495 1.00 98.06 250 LYS A CA 1
ATOM 1888 C C . LYS A 1 250 ? -8.172 -28.238 -13.536 1.00 98.06 250 LYS A C 1
ATOM 1890 O O . LYS A 1 250 ? -7.896 -28.231 -14.722 1.00 98.06 250 LYS A O 1
ATOM 1895 N N . LEU A 1 251 ? -9.405 -28.001 -13.080 1.00 97.75 251 LEU A N 1
ATOM 1896 C CA . LEU A 1 251 ? -10.548 -27.763 -13.969 1.00 97.75 251 LEU A CA 1
ATOM 1897 C C . LEU A 1 251 ? -10.457 -26.454 -14.770 1.00 97.75 251 LEU A C 1
ATOM 1899 O O . LEU A 1 251 ? -11.159 -26.317 -15.763 1.00 97.75 251 LEU A O 1
ATOM 1903 N N . VAL A 1 252 ? -9.673 -25.472 -14.316 1.00 98.00 252 VAL A N 1
ATOM 1904 C CA . VAL A 1 252 ? -9.377 -24.253 -15.087 1.00 98.00 252 VAL A CA 1
ATOM 1905 C C . VAL A 1 252 ? -8.334 -24.552 -16.158 1.00 98.00 252 VAL A C 1
ATOM 1907 O O . VAL A 1 252 ? -8.487 -24.088 -17.279 1.00 98.00 252 VAL A O 1
ATOM 1910 N N . ASP A 1 253 ? -7.301 -25.326 -15.822 1.00 97.62 253 ASP A N 1
ATOM 1911 C CA . ASP A 1 253 ? -6.243 -25.706 -16.764 1.00 97.62 253 ASP A CA 1
ATOM 1912 C C . ASP A 1 253 ? -6.782 -26.615 -17.891 1.00 97.62 253 ASP A C 1
ATOM 1914 O O . ASP A 1 253 ? -6.298 -26.550 -19.015 1.00 97.62 253 ASP A O 1
ATOM 1918 N N . GLU A 1 254 ? -7.807 -27.427 -17.604 1.00 97.75 254 GLU A N 1
ATOM 1919 C CA . GLU A 1 254 ? -8.511 -28.284 -18.574 1.00 97.75 254 GLU A CA 1
ATOM 1920 C C . GLU A 1 254 ? -9.513 -27.522 -19.470 1.00 97.75 254 GLU A C 1
ATOM 1922 O O . GLU A 1 254 ? -9.945 -28.050 -20.493 1.00 97.75 254 GLU A O 1
ATOM 1927 N N . ASP A 1 255 ? -9.909 -26.298 -19.104 1.00 97.25 255 ASP A N 1
ATOM 1928 C CA . ASP A 1 255 ? -10.950 -25.529 -19.796 1.00 97.25 255 ASP A CA 1
ATOM 1929 C C . ASP A 1 255 ? -10.347 -24.414 -20.666 1.00 97.25 255 ASP A C 1
ATOM 1931 O O . ASP A 1 255 ? -10.172 -23.268 -20.237 1.00 97.25 255 ASP A O 1
ATOM 1935 N N . GLU A 1 256 ? -10.053 -24.750 -21.924 1.00 96.75 256 GLU A N 1
ATOM 1936 C CA . GLU A 1 256 ? -9.480 -23.818 -22.905 1.00 96.75 256 GLU A CA 1
ATOM 1937 C C . GLU A 1 256 ? -10.357 -22.576 -23.131 1.00 96.75 256 GLU A C 1
ATOM 1939 O O . GLU A 1 256 ? -9.839 -21.470 -23.316 1.00 96.75 256 GLU A O 1
ATOM 1944 N N . ALA A 1 257 ? -11.686 -22.719 -23.061 1.00 96.88 257 ALA A N 1
ATOM 1945 C CA . ALA A 1 257 ? -12.605 -21.600 -23.251 1.00 96.88 257 ALA A CA 1
ATOM 1946 C C . ALA A 1 257 ? -12.465 -20.566 -22.126 1.00 96.88 257 ALA A C 1
ATOM 1948 O O . ALA A 1 257 ? -12.546 -19.360 -22.375 1.00 96.88 257 ALA A O 1
ATOM 1949 N N . LEU A 1 258 ? -12.201 -21.025 -20.898 1.00 93.81 258 LEU A N 1
ATOM 1950 C CA . LEU A 1 258 ? -11.998 -20.156 -19.744 1.00 93.81 258 LEU A CA 1
ATOM 1951 C C . LEU A 1 258 ? -10.662 -19.395 -19.816 1.00 93.81 258 LEU A C 1
ATOM 1953 O O . LEU A 1 258 ? -10.573 -18.245 -19.377 1.00 93.81 258 LEU A O 1
ATOM 1957 N N . LEU A 1 259 ? -9.625 -20.005 -20.396 1.00 93.12 259 LEU A N 1
ATOM 1958 C CA . LEU A 1 259 ? -8.317 -19.367 -20.583 1.00 93.12 259 LEU A CA 1
ATOM 1959 C C . LEU A 1 259 ? -8.370 -18.205 -21.589 1.00 93.12 259 LEU A C 1
ATOM 1961 O O . LEU A 1 259 ? -7.646 -17.217 -21.414 1.00 93.12 259 LEU A O 1
ATOM 1965 N N . MET A 1 260 ? -9.273 -18.296 -22.573 1.00 95.31 260 MET A N 1
ATOM 1966 C CA . MET A 1 260 ? -9.476 -17.331 -23.665 1.00 95.31 260 MET A CA 1
ATOM 1967 C C . MET A 1 260 ? -10.546 -16.262 -23.368 1.00 95.31 260 MET A C 1
ATOM 1969 O O . MET A 1 260 ? -11.022 -15.574 -24.272 1.00 95.31 260 MET A O 1
ATOM 1973 N N . ILE A 1 261 ? -10.942 -16.103 -22.104 1.00 95.56 261 ILE A N 1
ATOM 1974 C CA . ILE A 1 261 ? -11.909 -15.081 -21.685 1.00 95.56 261 ILE A CA 1
ATOM 1975 C C . ILE A 1 261 ? -11.355 -13.660 -21.892 1.00 95.56 261 ILE A C 1
ATOM 1977 O O . ILE A 1 261 ? -10.166 -13.407 -21.695 1.00 95.56 261 ILE A O 1
ATOM 1981 N N . SER A 1 262 ? -12.247 -12.723 -22.238 1.00 97.12 262 SER A N 1
ATOM 1982 C CA . SER A 1 262 ? -11.924 -11.299 -22.367 1.00 97.12 262 SER A CA 1
ATOM 1983 C C . SER A 1 262 ? -11.433 -10.686 -21.053 1.00 97.12 262 SER A C 1
ATOM 1985 O O . SER A 1 262 ? -11.925 -11.009 -19.966 1.00 97.12 262 SER A O 1
ATOM 1987 N N . ASP A 1 263 ? -10.499 -9.742 -21.151 1.00 97.38 263 ASP A N 1
ATOM 1988 C CA . ASP A 1 263 ? -9.910 -9.105 -19.972 1.00 97.38 263 ASP A CA 1
ATOM 1989 C C . ASP A 1 263 ? -10.961 -8.382 -19.108 1.00 97.38 263 ASP A C 1
ATOM 1991 O O . ASP A 1 263 ? -10.888 -8.467 -17.883 1.00 97.38 263 ASP A O 1
ATOM 1995 N N . ASP A 1 264 ? -12.023 -7.825 -19.702 1.00 97.75 264 ASP A N 1
ATOM 1996 C CA . ASP A 1 264 ? -13.138 -7.195 -18.971 1.00 97.75 264 ASP A CA 1
ATOM 1997 C C . ASP A 1 264 ? -13.814 -8.147 -17.972 1.00 97.75 264 ASP A C 1
ATOM 1999 O O . ASP A 1 264 ? -14.095 -7.795 -16.822 1.00 97.75 264 ASP A O 1
ATOM 2003 N N . LYS A 1 265 ? -14.058 -9.396 -18.392 1.00 97.25 265 LYS A N 1
ATOM 2004 C CA . LYS A 1 265 ? -14.663 -10.422 -17.532 1.00 97.25 265 LYS A CA 1
ATOM 2005 C C . LYS A 1 265 ? -13.691 -10.860 -16.440 1.00 97.25 265 LYS A C 1
ATOM 2007 O O . LYS A 1 265 ? -14.110 -11.135 -15.314 1.00 97.25 265 LYS A O 1
ATOM 2012 N N . ILE A 1 266 ? -12.393 -10.899 -16.748 1.00 97.62 266 ILE A N 1
ATOM 2013 C CA . ILE A 1 266 ? -11.343 -11.188 -15.766 1.00 97.62 266 ILE A CA 1
ATOM 2014 C C . ILE A 1 266 ? -11.287 -10.073 -14.718 1.00 97.62 266 ILE A C 1
ATOM 2016 O O . ILE A 1 266 ? -11.206 -10.363 -13.525 1.00 97.62 266 ILE A O 1
ATOM 2020 N N . GLU A 1 267 ? -11.362 -8.807 -15.122 1.00 98.00 267 GLU A N 1
ATOM 2021 C CA . GLU A 1 267 ? -11.393 -7.663 -14.210 1.00 98.00 267 GLU A CA 1
ATOM 2022 C C . GLU A 1 267 ? -12.646 -7.633 -13.341 1.00 98.00 267 GLU A C 1
ATOM 2024 O O . GLU A 1 267 ? -12.560 -7.362 -12.141 1.00 98.00 267 GLU A O 1
ATOM 2029 N N . GLN A 1 268 ? -13.806 -7.962 -13.909 1.00 98.12 268 GLN A N 1
ATOM 2030 C CA . GLN A 1 268 ? -15.032 -8.116 -13.133 1.00 98.12 268 GLN A CA 1
ATOM 2031 C C . GLN A 1 268 ? -14.883 -9.229 -12.087 1.00 98.12 268 GLN A C 1
ATOM 2033 O O . GLN A 1 268 ? -15.187 -9.023 -10.912 1.00 98.12 268 GLN A O 1
ATOM 2038 N N . ALA A 1 269 ? -14.340 -10.386 -12.473 1.00 97.62 269 ALA A N 1
ATOM 2039 C CA . ALA A 1 269 ? -14.082 -11.481 -11.543 1.00 97.62 269 ALA A CA 1
ATOM 2040 C C . ALA A 1 269 ? -13.057 -11.101 -10.455 1.00 97.62 269 ALA A C 1
ATOM 2042 O O . ALA A 1 269 ? -13.217 -11.497 -9.300 1.00 97.62 269 ALA A O 1
ATOM 2043 N N . LYS A 1 270 ? -12.030 -10.304 -10.783 1.00 97.81 270 LYS A N 1
ATOM 2044 C CA . LYS A 1 270 ? -11.083 -9.750 -9.798 1.00 97.81 270 LYS A CA 1
ATOM 2045 C C . LYS A 1 270 ? -11.801 -8.876 -8.764 1.00 97.81 270 LYS A C 1
ATOM 2047 O O . LYS A 1 270 ? -11.615 -9.110 -7.570 1.00 97.81 270 LYS A O 1
ATOM 2052 N N . ARG A 1 271 ? -12.659 -7.949 -9.205 1.00 96.88 271 ARG A N 1
ATOM 2053 C CA . ARG A 1 271 ? -13.462 -7.090 -8.312 1.00 96.88 271 ARG A CA 1
ATOM 2054 C C . ARG A 1 271 ? -14.327 -7.912 -7.359 1.00 96.88 271 ARG A C 1
ATOM 2056 O O . ARG A 1 271 ? -14.286 -7.704 -6.152 1.00 96.88 271 ARG A O 1
ATOM 2063 N N . GLU A 1 272 ? -15.019 -8.930 -7.862 1.00 96.38 272 GLU A N 1
ATOM 2064 C CA . GLU A 1 272 ? -15.838 -9.807 -7.013 1.00 96.38 272 GLU A CA 1
ATOM 2065 C C . GLU A 1 272 ? -15.012 -10.601 -5.983 1.00 96.38 272 GLU A C 1
ATOM 2067 O O . GLU A 1 272 ? -15.468 -10.861 -4.864 1.00 96.38 272 GLU A O 1
ATOM 2072 N N . VAL A 1 273 ? -13.795 -11.027 -6.346 1.00 95.56 273 VAL A N 1
ATOM 2073 C CA . VAL A 1 273 ? -12.875 -11.699 -5.415 1.00 95.56 273 VAL A CA 1
ATOM 2074 C C . VAL A 1 273 ? -12.419 -10.735 -4.318 1.00 95.56 273 VAL A C 1
ATOM 2076 O O . VAL A 1 273 ? -12.356 -11.133 -3.152 1.00 95.56 273 VAL A O 1
ATOM 2079 N N . GLU A 1 274 ? -12.121 -9.482 -4.659 1.00 94.00 274 GLU A N 1
ATOM 2080 C CA . GLU A 1 274 ? -11.795 -8.432 -3.687 1.00 94.00 274 GLU A CA 1
ATOM 2081 C C . GLU A 1 274 ? -12.963 -8.136 -2.751 1.00 94.00 274 GLU A C 1
ATOM 2083 O O . GLU A 1 274 ? -12.782 -8.157 -1.535 1.00 94.00 274 GLU A O 1
ATOM 2088 N N . GLU A 1 275 ? -14.172 -7.959 -3.278 1.00 92.00 275 GLU A N 1
ATOM 2089 C CA . GLU A 1 275 ? -15.373 -7.720 -2.474 1.00 92.00 275 GLU A CA 1
ATOM 2090 C C . GLU A 1 275 ? -15.618 -8.848 -1.466 1.00 92.00 275 GLU A C 1
ATOM 2092 O O . GLU A 1 275 ? -15.811 -8.596 -0.273 1.00 92.00 275 GLU A O 1
ATOM 2097 N N . LYS A 1 276 ? -15.526 -10.113 -1.903 1.00 89.38 276 LYS A N 1
ATOM 2098 C CA . LYS A 1 276 ? -15.642 -11.273 -1.002 1.00 89.38 276 LYS A CA 1
ATOM 2099 C C . LYS A 1 276 ? -14.572 -11.273 0.087 1.00 89.38 276 LYS A C 1
ATOM 2101 O O . LYS A 1 276 ? -14.851 -11.644 1.229 1.00 89.38 276 LYS A O 1
ATOM 2106 N N . ARG A 1 277 ? -13.345 -10.873 -0.246 1.00 89.69 277 ARG A N 1
ATOM 2107 C CA . ARG A 1 277 ? -12.254 -10.768 0.727 1.00 89.69 277 ARG A CA 1
ATOM 2108 C C . ARG A 1 277 ? -12.493 -9.648 1.739 1.00 89.69 277 ARG A C 1
ATOM 2110 O O . ARG A 1 277 ? -12.304 -9.878 2.930 1.00 89.69 277 ARG A O 1
ATOM 2117 N N . LEU A 1 278 ? -12.955 -8.482 1.289 1.00 86.56 278 LEU A N 1
ATOM 2118 C CA . LEU A 1 278 ? -13.309 -7.359 2.160 1.00 86.56 278 LEU A CA 1
ATOM 2119 C C . LEU A 1 278 ? -14.449 -7.729 3.118 1.00 86.56 278 LEU A C 1
ATOM 2121 O O . LEU A 1 278 ? -14.377 -7.416 4.306 1.00 86.56 278 LEU A O 1
ATOM 2125 N N . LEU A 1 279 ? -15.460 -8.459 2.636 1.00 84.00 279 LEU A N 1
ATOM 2126 C CA . LEU A 1 279 ? -16.530 -9.004 3.479 1.00 84.00 279 LEU A CA 1
ATOM 2127 C C . LEU A 1 279 ? -15.982 -9.949 4.558 1.00 84.00 279 LEU A C 1
ATOM 2129 O O . LEU A 1 279 ? -16.362 -9.835 5.722 1.00 84.00 279 LEU A O 1
ATOM 2133 N N . SER A 1 280 ? -15.037 -10.825 4.197 1.00 81.75 280 SER A N 1
ATOM 2134 C CA . SER A 1 280 ? -14.400 -11.741 5.150 1.00 81.75 280 SER A CA 1
ATOM 2135 C C . SER A 1 280 ? -13.560 -11.022 6.209 1.00 81.75 280 SER A C 1
ATOM 2137 O O . SER A 1 280 ? -13.522 -11.481 7.349 1.00 81.75 280 SER A O 1
ATOM 2139 N N . ILE A 1 281 ? -12.875 -9.928 5.858 1.00 79.81 281 ILE A N 1
ATOM 2140 C CA . ILE A 1 281 ? -12.064 -9.144 6.808 1.00 79.81 281 ILE A CA 1
ATOM 2141 C C . ILE A 1 281 ? -12.933 -8.455 7.846 1.00 79.81 281 ILE A C 1
ATOM 2143 O O . ILE A 1 281 ? -12.564 -8.405 9.014 1.00 79.81 281 ILE A O 1
ATOM 2147 N N . ARG A 1 282 ? -14.120 -7.989 7.451 1.00 75.44 282 ARG A N 1
ATOM 2148 C CA . ARG A 1 282 ? -15.089 -7.367 8.364 1.00 75.44 282 ARG A CA 1
ATOM 2149 C C . ARG A 1 282 ? -15.678 -8.343 9.392 1.00 75.44 282 ARG A C 1
ATOM 2151 O O . ARG A 1 282 ? -16.594 -7.975 10.115 1.00 75.44 282 ARG A O 1
ATOM 2158 N N . GLY A 1 283 ? -15.216 -9.596 9.437 1.00 68.69 283 GLY A N 1
ATOM 2159 C CA . GLY A 1 283 ? -15.733 -10.627 10.339 1.00 68.69 283 GLY A CA 1
ATOM 2160 C C . GLY A 1 283 ? -17.121 -11.144 9.951 1.00 68.69 283 GLY A C 1
ATOM 2161 O O . GLY A 1 283 ? -17.635 -12.060 10.592 1.00 68.69 283 GLY A O 1
ATOM 2162 N N . ILE A 1 284 ? -17.710 -10.623 8.869 1.00 59.91 284 ILE A N 1
ATOM 2163 C CA . ILE A 1 284 ? -18.968 -11.105 8.307 1.00 59.91 284 ILE A CA 1
ATOM 2164 C C . ILE A 1 284 ? -18.646 -12.392 7.552 1.00 59.91 284 ILE A C 1
ATOM 2166 O O . ILE A 1 284 ? -18.385 -12.399 6.348 1.00 59.91 284 ILE A O 1
ATOM 2170 N N . ARG A 1 285 ? -18.613 -13.517 8.275 1.00 56.06 285 ARG A N 1
ATOM 2171 C CA . ARG A 1 285 ? -18.529 -14.827 7.628 1.00 56.06 285 ARG A CA 1
ATOM 2172 C C . ARG A 1 285 ? -19.788 -14.989 6.769 1.00 56.06 285 ARG A C 1
ATOM 2174 O O . ARG A 1 285 ? -20.888 -14.954 7.323 1.00 56.06 285 ARG A O 1
ATOM 2181 N N . PRO A 1 286 ? -19.670 -15.207 5.446 1.00 54.12 286 PRO A N 1
ATOM 2182 C CA . PRO A 1 286 ? -20.828 -15.305 4.553 1.00 54.12 286 PRO A CA 1
ATOM 2183 C C . PRO A 1 286 ? -21.786 -16.452 4.920 1.00 54.12 286 PRO A C 1
ATOM 2185 O O . PRO A 1 286 ? -22.921 -16.483 4.463 1.00 54.12 286 PRO A O 1
ATOM 2188 N N . THR A 1 287 ? -21.353 -17.387 5.768 1.00 53.94 287 THR A N 1
ATOM 2189 C CA . THR A 1 287 ? -22.146 -18.520 6.257 1.00 53.94 287 THR A CA 1
ATOM 2190 C C . THR A 1 287 ? -23.062 -18.193 7.440 1.00 53.94 287 THR A C 1
ATOM 2192 O O . THR A 1 287 ? -23.901 -19.018 7.776 1.00 53.94 287 THR A O 1
ATOM 2195 N N . ASN A 1 288 ? -22.942 -17.019 8.072 1.00 49.94 288 ASN A N 1
ATOM 2196 C CA . ASN A 1 288 ? -23.694 -16.703 9.297 1.00 49.94 288 ASN A CA 1
ATOM 2197 C C . ASN A 1 288 ? -25.041 -15.998 9.052 1.00 49.94 288 ASN A C 1
ATOM 2199 O O . ASN A 1 288 ? -25.759 -15.719 10.009 1.00 49.94 288 ASN A O 1
ATOM 2203 N N . LEU A 1 289 ? -25.435 -15.773 7.792 1.00 51.84 289 LEU A N 1
ATOM 2204 C CA . LEU A 1 289 ? -26.754 -15.220 7.440 1.00 51.84 289 LEU A CA 1
ATOM 2205 C C . LEU A 1 289 ? -27.933 -16.093 7.916 1.00 51.84 289 LEU A C 1
ATOM 2207 O O . LEU A 1 289 ? -29.043 -15.594 8.030 1.00 51.84 289 LEU A O 1
ATOM 2211 N N . SER A 1 290 ? -27.703 -17.376 8.218 1.00 51.28 290 SER A N 1
ATOM 2212 C CA . SER A 1 290 ? -28.731 -18.286 8.747 1.00 51.28 290 SER A CA 1
ATOM 2213 C C . SER A 1 290 ? -28.869 -18.257 10.278 1.00 51.28 290 SER A C 1
ATOM 2215 O O . SER A 1 290 ? -29.886 -18.729 10.780 1.00 51.28 290 SER A O 1
ATOM 2217 N N . ALA A 1 291 ? -27.885 -17.738 11.020 1.00 49.50 291 ALA A N 1
ATOM 2218 C CA . ALA A 1 291 ? -27.896 -17.735 12.490 1.00 49.50 291 ALA A CA 1
ATOM 2219 C C . ALA A 1 291 ? -28.146 -16.339 13.087 1.00 49.50 291 ALA A C 1
ATOM 2221 O O . ALA A 1 291 ? -28.554 -16.225 14.240 1.00 49.50 291 ALA A O 1
ATOM 2222 N N . GLY A 1 292 ? -27.938 -15.276 12.305 1.00 45.00 292 GLY A N 1
ATOM 2223 C CA . GLY A 1 292 ? -28.368 -13.924 12.651 1.00 45.00 292 GLY A CA 1
ATOM 2224 C C . GLY A 1 292 ? -29.818 -13.715 12.240 1.00 45.00 292 GLY A C 1
ATOM 2225 O O . GLY A 1 292 ? -30.082 -13.182 11.165 1.00 45.00 292 GLY A O 1
ATOM 2226 N N . GLY A 1 293 ? -30.752 -14.176 13.071 1.00 46.06 293 GLY A N 1
ATOM 2227 C CA . GLY A 1 293 ? -32.147 -13.774 12.958 1.00 46.06 293 GLY A CA 1
ATOM 2228 C C . GLY A 1 293 ? -32.261 -12.248 12.880 1.00 46.06 293 GLY A C 1
ATOM 2229 O O . GLY A 1 293 ? -31.588 -11.532 13.617 1.00 46.06 293 GLY A O 1
ATOM 2230 N N . ALA A 1 294 ? -33.138 -11.804 11.984 1.00 43.91 294 ALA A N 1
ATOM 2231 C CA . ALA A 1 294 ? -33.433 -10.428 11.595 1.00 43.91 294 ALA A CA 1
ATOM 2232 C C . ALA A 1 294 ? -32.360 -9.731 10.724 1.00 43.91 294 ALA A C 1
ATOM 2234 O O . ALA A 1 294 ? -31.205 -9.583 11.130 1.00 43.91 294 ALA A O 1
ATOM 2235 N N . PRO A 1 295 ? -32.737 -9.221 9.531 1.00 46.72 295 PRO A N 1
ATOM 2236 C CA . PRO A 1 295 ? -31.916 -8.237 8.850 1.00 46.72 295 PRO A CA 1
ATOM 2237 C C . PRO A 1 295 ? -31.820 -7.030 9.781 1.00 46.72 295 PRO A C 1
ATOM 2239 O O . PRO A 1 295 ? -32.824 -6.369 10.041 1.00 46.72 295 PRO A O 1
ATOM 2242 N N . PHE A 1 296 ? -30.623 -6.724 10.282 1.00 48.03 296 PHE A N 1
ATOM 2243 C CA . PHE A 1 296 ? -30.341 -5.361 10.704 1.00 48.03 296 PHE A CA 1
ATOM 2244 C C . PHE A 1 296 ? -30.622 -4.498 9.479 1.00 48.03 296 PHE A C 1
ATOM 2246 O O . PHE A 1 296 ? -29.862 -4.506 8.507 1.00 48.03 296 PHE A O 1
ATOM 2253 N N . SER A 1 297 ? -31.778 -3.839 9.489 1.00 44.97 297 SER A N 1
ATOM 2254 C CA . SER A 1 297 ? -32.132 -2.794 8.553 1.00 44.97 297 SER A CA 1
ATOM 2255 C C . SER A 1 297 ? -30.958 -1.835 8.546 1.00 44.97 297 SER A C 1
ATOM 2257 O O . SER A 1 297 ? -30.710 -1.128 9.522 1.00 44.97 297 SER A O 1
ATOM 2259 N N . ARG A 1 298 ? -30.187 -1.891 7.464 1.00 43.47 298 ARG A N 1
ATOM 2260 C CA . ARG A 1 298 ? -29.165 -0.920 7.125 1.00 43.47 298 ARG A CA 1
ATOM 2261 C C . ARG A 1 298 ? -29.894 0.416 7.070 1.00 43.47 298 ARG A C 1
ATOM 2263 O O . ARG A 1 298 ? -30.480 0.745 6.045 1.00 43.47 298 ARG A O 1
ATOM 2270 N N . THR A 1 299 ? -29.907 1.161 8.171 1.00 42.66 299 THR A N 1
ATOM 2271 C CA . THR A 1 299 ? -30.087 2.602 8.106 1.00 42.66 299 THR A CA 1
ATOM 2272 C C . THR A 1 299 ? -28.908 3.075 7.280 1.00 42.66 299 THR A C 1
ATOM 2274 O O . THR A 1 299 ? -27.765 3.141 7.728 1.00 42.66 299 THR A O 1
ATOM 2277 N N . VAL A 1 300 ? -29.168 3.247 5.988 1.00 45.56 300 VAL A N 1
ATOM 2278 C CA . VAL A 1 300 ? -28.301 4.002 5.109 1.00 45.56 300 VAL A CA 1
ATOM 2279 C C . VAL A 1 300 ? -28.240 5.367 5.769 1.00 45.56 300 VAL A C 1
ATOM 2281 O O . VAL A 1 300 ? -29.198 6.129 5.709 1.00 45.56 300 VAL A O 1
ATOM 2284 N N . ILE A 1 301 ? -27.151 5.632 6.485 1.00 46.41 301 ILE A N 1
ATOM 2285 C CA . ILE A 1 301 ? -26.774 6.991 6.832 1.00 46.41 301 ILE A CA 1
ATOM 2286 C C . ILE A 1 301 ? -26.467 7.617 5.477 1.00 46.41 301 ILE A C 1
ATOM 2288 O O . ILE A 1 301 ? -25.361 7.489 4.954 1.00 46.41 301 ILE A O 1
ATOM 2292 N N . THR A 1 302 ? -27.493 8.175 4.840 1.00 48.09 302 THR A N 1
ATOM 2293 C CA . THR A 1 302 ? -27.328 9.136 3.765 1.00 48.09 302 THR A CA 1
ATOM 2294 C C . THR A 1 302 ? -26.564 10.279 4.403 1.00 48.09 302 THR A C 1
ATOM 2296 O O . THR A 1 302 ? -27.118 11.079 5.150 1.00 48.09 302 THR A O 1
ATOM 2299 N N . SER A 1 303 ? -25.247 10.279 4.215 1.00 45.75 303 SER A N 1
ATOM 2300 C CA . SER A 1 303 ? -24.414 11.431 4.500 1.00 45.75 303 SER A CA 1
ATOM 2301 C C . SER A 1 303 ? -24.876 12.532 3.555 1.00 45.75 303 SER A C 1
ATOM 2303 O O . SER A 1 303 ? -24.421 12.614 2.414 1.00 45.75 303 SER A O 1
ATOM 2305 N N . GLU A 1 304 ? -25.845 13.321 4.005 1.00 45.47 304 GLU A N 1
ATOM 2306 C CA . GLU A 1 304 ? -26.148 14.619 3.430 1.00 45.47 304 GLU A CA 1
ATOM 2307 C C . GLU A 1 304 ? -24.888 15.465 3.614 1.00 45.47 304 GLU A C 1
ATOM 2309 O O . GLU A 1 304 ? -24.622 16.016 4.679 1.00 45.47 304 GLU A O 1
ATOM 2314 N N . PHE A 1 305 ? -24.033 15.472 2.593 1.00 50.72 305 PHE A N 1
ATOM 2315 C CA . PHE A 1 305 ? -22.974 16.458 2.488 1.00 50.72 305 PHE A CA 1
ATOM 2316 C C . PHE A 1 305 ? -23.655 17.823 2.334 1.00 50.72 305 PHE A C 1
ATOM 2318 O O . PHE A 1 305 ? -24.402 18.003 1.364 1.00 50.72 305 PHE A O 1
ATOM 2325 N N . PRO A 1 306 ? -23.433 18.793 3.240 1.00 54.41 306 PRO A N 1
ATOM 2326 C CA . PRO A 1 306 ? -23.907 20.146 3.014 1.00 54.41 306 PRO A CA 1
ATOM 2327 C C . PRO A 1 306 ? -23.221 20.675 1.755 1.00 54.41 306 PRO A C 1
ATOM 2329 O O . PRO A 1 306 ? -22.004 20.839 1.696 1.00 54.41 306 PRO A O 1
ATOM 2332 N N . THR A 1 307 ? -24.021 20.894 0.714 1.00 54.53 307 THR A N 1
ATOM 2333 C CA . THR A 1 307 ? -23.576 21.567 -0.503 1.00 54.53 307 THR A CA 1
ATOM 2334 C C . THR A 1 307 ? -23.279 23.011 -0.125 1.00 54.53 307 THR A C 1
ATOM 2336 O O . THR A 1 307 ? -24.196 23.791 0.131 1.00 54.53 307 THR A O 1
ATOM 2339 N N . ILE A 1 308 ? -21.995 23.350 -0.033 1.00 60.72 308 ILE A N 1
ATOM 2340 C CA . ILE A 1 308 ? -21.539 24.726 0.150 1.00 60.72 308 ILE A CA 1
ATOM 2341 C C . ILE A 1 308 ? -21.975 25.488 -1.102 1.00 60.72 308 ILE A C 1
ATOM 2343 O O . ILE A 1 308 ? -21.420 25.299 -2.182 1.00 60.72 308 ILE A O 1
ATOM 2347 N N . LYS A 1 309 ? -23.022 26.305 -0.971 1.00 59.44 309 LYS A N 1
ATOM 2348 C CA . LYS A 1 309 ? -23.396 27.276 -1.996 1.00 59.44 309 LYS A CA 1
ATOM 2349 C C . LYS A 1 309 ? -22.294 28.328 -2.022 1.00 59.44 309 LYS A C 1
ATOM 2351 O O . LYS A 1 309 ? -22.160 29.102 -1.081 1.00 59.44 309 LYS A O 1
ATOM 2356 N N . SER A 1 310 ? -21.489 28.319 -3.074 1.00 60.44 310 SER A N 1
ATOM 2357 C CA . SER A 1 310 ? -20.603 29.425 -3.408 1.00 60.44 310 SER A CA 1
ATOM 2358 C C . SER A 1 310 ? -21.464 30.647 -3.738 1.00 60.44 310 SER A C 1
ATOM 2360 O O . SER A 1 310 ? -22.085 30.694 -4.800 1.00 60.44 310 SER A O 1
ATOM 2362 N N . GLU A 1 311 ? -21.549 31.598 -2.808 1.00 64.12 311 GLU A N 1
ATOM 2363 C CA . GLU A 1 311 ? -22.028 32.951 -3.089 1.00 64.12 311 GLU A CA 1
ATOM 2364 C C . GLU A 1 311 ? -20.988 33.657 -3.966 1.00 64.12 311 GLU A C 1
ATOM 2366 O O . GLU A 1 311 ? -19.874 33.940 -3.526 1.00 64.12 311 GLU A O 1
ATOM 2371 N N . GLU A 1 312 ? -21.356 33.912 -5.222 1.00 58.56 312 GLU A N 1
ATOM 2372 C CA . GLU A 1 312 ? -20.696 34.904 -6.068 1.00 58.56 312 GLU A CA 1
ATOM 2373 C C . GLU A 1 312 ? -20.894 36.298 -5.459 1.00 58.56 312 GLU A C 1
ATOM 2375 O O . GLU A 1 312 ? -22.021 36.719 -5.176 1.00 58.56 312 GLU A O 1
ATOM 2380 N N . LYS A 1 313 ? -19.787 37.018 -5.293 1.00 56.94 313 LYS A N 1
ATOM 2381 C CA . LYS A 1 313 ? -19.745 38.469 -5.136 1.00 56.94 313 LYS A CA 1
ATOM 2382 C C . LYS A 1 313 ? -18.683 39.036 -6.058 1.00 56.94 313 LYS A C 1
ATOM 2384 O O . LYS A 1 313 ? -17.606 38.406 -6.144 1.00 56.94 313 LYS A O 1
#

Sequence (313 aa):
MNGFPFDVNNSPLPYPGSVNVSLGSGLDSQIFTANDEFDFTSINYDEFDFSSINFDDPMLADAFNSLDYGNGMSGSNLGNSDTTAGSRVDTGVSALGHQDPPASTSNTPSNSILAPVLVPKTGFTSLEPTTHAQRNPLLPTQSIRPHLKRTLDPVQARTMNEAKAEKQRLAMLARDDVLKLATEFEQNVAGLAEKHSVSVEYLKSLMSMASKFKRMRAPGRMQALVHLKAKEVNASLPVGGKLKAPALRKLVDEDEALLMISDDKIEQAKREVEEKRLLSIRGIRPTNLSAGGAPFSRTVITSEFPTIKSEEK

Radius of gyration: 37.47 Å; Cα contacts (8 Å, |Δi|>4): 64; chains: 1; bounding box: 113×78×100 Å

Mean predicted aligned error: 20.69 Å

Foldseek 3Di:
DDDDDDDPDDDDDDDDDDDPDPDDDDDPDPPPPPPPVVPPVPPPPVPPPPVPDDPPPVVVVVVVVVPPPDDDPDDDPDDDPDDDDDDDDDDDDDDDDDDDDDDDDDDDDDDDDDDDDDDDDPDPDDPPPQDPCNVCVPDDDDPDDPPPPPDDDPVRVVVVVVVVVVVVVVVVVVVVVVVVVVVVVLVVLVVVCVVVVHDSVVVVVVVVVVVPPDDDDQDDLLNLLLQVLQCVPVVPPDVVRGDDSVVSSVVSVVDPVSVPDDVVSSVVSSVVVVVVVVCVVVVNPVVCPVVPPDDPPPPPPPPPDPDPPPDDD